Protein AF-A0A4U5NW45-F1 (afdb_monomer_lite)

Foldseek 3Di:
DPPVLVVLLVVLLVLLLVLLVVLLVCLVPQFDDDPLSVVLCLLSVVLNVVSVVVVVCVVCVVPHDDDDDDDDDPPSCVVSVVVVVVVVVLVVLVVVAPPQLVCLLVVPPPRDDDDVSLVVNLCVLQVVLVVLVVVLVVLVVVLVVLVVVDDPDPVSVVVNLVSQLVNQLSPPLSVLSVLVNCSRSVNCVPPNQDPVNSVSSVCCVSQVSSSVSVSSSSNSVSSCVSDPSNVVSVVVVVVVVVVPPPPPPPPPPPPPPPPDPPDDDDDDDDDDDD

Organism: Steinernema carpocapsae (NCBI:txid34508)

Structure (mmCIF, N/CA/C/O backbone):
data_AF-A0A4U5NW45-F1
#
_entry.id   AF-A0A4U5NW45-F1
#
loop_
_atom_site.group_PDB
_atom_site.id
_atom_site.type_symbol
_atom_site.label_atom_id
_atom_site.label_alt_id
_atom_site.label_comp_id
_atom_site.label_asym_id
_atom_site.label_entity_id
_atom_site.label_seq_id
_atom_site.pdbx_PDB_ins_code
_atom_site.Cartn_x
_atom_site.Cartn_y
_atom_site.Cartn_z
_atom_site.occupancy
_atom_site.B_iso_or_equiv
_atom_site.auth_seq_id
_atom_site.auth_comp_id
_atom_site.auth_asym_id
_atom_site.auth_atom_id
_atom_site.pdbx_PDB_model_num
ATOM 1 N N . MET A 1 1 ? -2.497 10.736 -27.711 1.00 41.44 1 MET A N 1
ATOM 2 C CA . MET A 1 1 ? -3.377 9.915 -26.851 1.00 41.44 1 MET A CA 1
ATOM 3 C C . MET A 1 1 ? -3.020 10.195 -25.401 1.00 41.44 1 MET A C 1
ATOM 5 O O . MET A 1 1 ? -1.878 9.965 -25.025 1.00 41.44 1 MET A O 1
ATOM 9 N N . LEU A 1 2 ? -3.944 10.742 -24.604 1.00 49.78 2 LEU A N 1
ATOM 10 C CA . LEU A 1 2 ? -3.803 10.699 -23.146 1.00 49.78 2 LEU A CA 1
ATOM 11 C C . LEU A 1 2 ? -3.805 9.208 -22.772 1.00 49.78 2 LEU A C 1
ATOM 13 O O . LEU A 1 2 ? -4.809 8.543 -23.012 1.00 49.78 2 LEU A O 1
ATOM 17 N N . SER A 1 3 ? -2.674 8.671 -22.305 1.00 72.38 3 SER A N 1
ATOM 18 C CA . SER A 1 3 ? -2.578 7.256 -21.913 1.00 72.38 3 SER A CA 1
ATOM 19 C C . SER A 1 3 ? -3.661 6.956 -20.875 1.00 72.38 3 SER A C 1
ATOM 21 O O . SER A 1 3 ? -3.808 7.725 -19.924 1.00 72.38 3 SER A O 1
ATOM 23 N N . THR A 1 4 ? -4.422 5.876 -21.053 1.00 77.56 4 THR A N 1
ATOM 24 C CA . THR A 1 4 ? -5.466 5.394 -20.129 1.00 77.56 4 THR A CA 1
ATOM 25 C C . THR A 1 4 ? -4.984 5.374 -18.671 1.00 77.56 4 THR A C 1
ATOM 27 O O . THR A 1 4 ? -5.746 5.679 -17.757 1.00 77.56 4 THR A O 1
ATOM 30 N N . GLU A 1 5 ? -3.690 5.134 -18.455 1.00 72.56 5 GLU A N 1
ATOM 31 C CA . GLU A 1 5 ? -3.016 5.224 -17.155 1.00 72.56 5 GLU A CA 1
ATOM 32 C C . GLU A 1 5 ? -3.144 6.592 -16.487 1.00 72.56 5 GLU A C 1
ATOM 34 O O . GLU A 1 5 ? -3.383 6.655 -15.289 1.00 72.56 5 GLU A O 1
ATOM 39 N N . LYS A 1 6 ? -3.048 7.703 -17.230 1.00 72.69 6 LYS A N 1
ATOM 40 C CA . LYS A 1 6 ? -3.198 9.045 -16.645 1.00 72.69 6 LYS A CA 1
ATOM 41 C C . LYS A 1 6 ? -4.599 9.233 -16.070 1.00 72.69 6 LYS A C 1
ATOM 43 O O . LYS A 1 6 ? -4.738 9.789 -14.986 1.00 72.69 6 LYS A O 1
ATOM 48 N N . ILE A 1 7 ? -5.621 8.728 -16.763 1.00 79.38 7 ILE A N 1
ATOM 49 C CA . ILE A 1 7 ? -7.018 8.789 -16.310 1.00 79.38 7 ILE A CA 1
ATOM 50 C C . ILE A 1 7 ? -7.200 7.927 -15.056 1.00 79.38 7 ILE A C 1
ATOM 52 O O . ILE A 1 7 ? -7.777 8.393 -14.074 1.00 79.38 7 ILE A O 1
ATOM 56 N N . ILE A 1 8 ? -6.662 6.703 -15.062 1.00 79.94 8 ILE A N 1
ATOM 57 C CA . ILE A 1 8 ? -6.709 5.787 -13.912 1.00 79.94 8 ILE A CA 1
ATOM 58 C C . ILE A 1 8 ? -5.990 6.405 -12.704 1.00 79.94 8 ILE A C 1
ATOM 60 O O . ILE A 1 8 ? -6.564 6.480 -11.617 1.00 79.94 8 ILE A O 1
ATOM 64 N N . CYS A 1 9 ? -4.776 6.922 -12.896 1.00 73.94 9 CYS A N 1
ATOM 65 C CA . CYS A 1 9 ? -4.002 7.584 -11.852 1.00 73.94 9 CYS A CA 1
ATOM 66 C C . CYS A 1 9 ? -4.745 8.799 -11.289 1.00 73.94 9 CYS A C 1
ATOM 68 O O . CYS A 1 9 ? -4.846 8.918 -10.072 1.00 73.94 9 CYS A O 1
ATOM 70 N N . SER A 1 10 ? -5.334 9.664 -12.124 1.00 74.69 10 SER A N 1
ATOM 71 C CA . SER A 1 10 ? -6.143 10.796 -11.645 1.00 74.69 10 SER A CA 1
ATOM 72 C C . SER A 1 10 ? -7.370 10.347 -10.844 1.00 74.69 10 SER A C 1
ATOM 74 O O . SER A 1 10 ? -7.688 10.961 -9.823 1.00 74.69 10 SER A O 1
ATOM 76 N N . PHE A 1 11 ? -8.031 9.263 -11.262 1.00 84.31 11 PHE A N 1
ATOM 77 C CA . PHE A 1 11 ? -9.204 8.726 -10.572 1.00 84.31 11 PHE A CA 1
ATOM 78 C C . PHE A 1 11 ? -8.864 8.113 -9.207 1.00 84.31 11 PHE A C 1
ATOM 80 O O . PHE A 1 11 ? -9.678 8.191 -8.294 1.00 84.31 11 PHE A O 1
ATOM 87 N N . ILE A 1 12 ? -7.665 7.545 -9.038 1.00 84.06 12 ILE A N 1
ATOM 88 C CA . ILE A 1 12 ? -7.190 6.995 -7.755 1.00 84.06 12 ILE A CA 1
ATOM 89 C C . ILE A 1 12 ? -6.602 8.094 -6.853 1.00 84.06 12 ILE A C 1
ATOM 91 O O . ILE A 1 12 ? -6.801 8.077 -5.635 1.00 84.06 12 ILE A O 1
ATOM 95 N N . LEU A 1 13 ? -5.915 9.076 -7.441 1.00 82.50 13 LEU A N 1
ATOM 96 C CA . LEU A 1 13 ? -5.209 10.145 -6.733 1.00 82.50 13 LEU A CA 1
ATOM 97 C C . LEU A 1 13 ? -6.154 10.999 -5.878 1.00 82.50 13 LEU A C 1
ATOM 99 O O . LEU A 1 13 ? -5.883 11.218 -4.696 1.00 82.50 13 LEU A O 1
ATOM 103 N N . ILE A 1 14 ? -7.279 11.450 -6.446 1.00 86.38 14 ILE A N 1
ATOM 104 C CA . ILE A 1 14 ? -8.218 12.349 -5.754 1.00 86.38 14 ILE A CA 1
ATOM 105 C C . ILE A 1 14 ? -8.832 11.678 -4.506 1.00 86.38 14 ILE A C 1
ATOM 107 O O . ILE A 1 14 ? -8.715 12.249 -3.416 1.00 86.38 14 ILE A O 1
ATOM 111 N N . PRO A 1 15 ? -9.422 10.466 -4.586 1.00 88.94 15 PRO A N 1
ATOM 112 C CA . PRO A 1 15 ? -9.892 9.741 -3.407 1.00 88.94 15 PRO A CA 1
ATOM 113 C C . PRO A 1 15 ? -8.799 9.508 -2.366 1.00 88.94 15 PRO A C 1
ATOM 1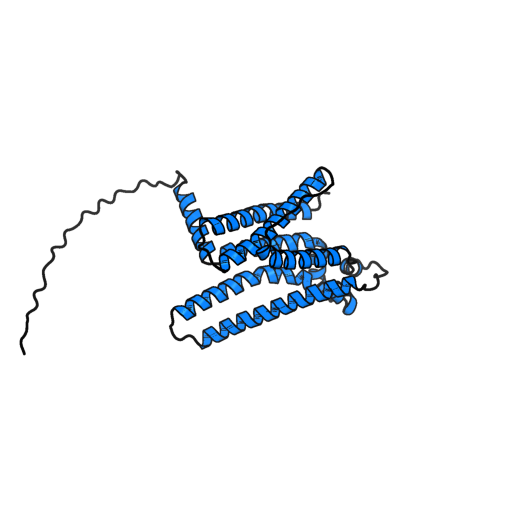15 O O . PRO A 1 15 ? -9.072 9.608 -1.171 1.00 88.94 15 PRO A O 1
ATOM 118 N N . ASN A 1 16 ? -7.564 9.231 -2.792 1.00 88.25 16 ASN A N 1
ATOM 119 C CA . ASN A 1 16 ? -6.458 8.997 -1.870 1.00 88.25 16 ASN A CA 1
ATOM 120 C C . ASN A 1 16 ? -6.106 10.271 -1.082 1.00 88.25 16 ASN A C 1
ATOM 122 O O . ASN A 1 16 ? -5.951 10.212 0.138 1.00 88.25 16 ASN A O 1
ATOM 126 N N . ILE A 1 17 ? -6.072 11.441 -1.731 1.00 89.44 17 ILE A N 1
ATOM 127 C CA . ILE A 1 17 ? -5.888 12.736 -1.049 1.00 89.44 17 ILE A CA 1
ATOM 128 C C . ILE A 1 17 ? -7.012 12.967 -0.032 1.00 89.44 17 ILE A C 1
ATOM 130 O O . ILE A 1 17 ? -6.738 13.273 1.130 1.00 89.44 17 ILE A O 1
ATOM 134 N N . ILE A 1 18 ? -8.271 12.759 -0.435 1.00 92.12 18 ILE A N 1
ATOM 135 C CA . ILE A 1 18 ? -9.438 12.931 0.444 1.00 92.12 18 ILE A CA 1
ATOM 136 C C . ILE A 1 18 ? -9.339 12.012 1.667 1.00 92.12 18 ILE A C 1
ATOM 138 O O . ILE A 1 18 ? -9.536 12.468 2.793 1.00 92.12 18 ILE A O 1
ATOM 142 N N . ILE A 1 19 ? -8.999 10.735 1.470 1.00 92.38 19 ILE A N 1
ATOM 143 C CA . ILE A 1 19 ? -8.859 9.753 2.552 1.00 92.38 19 ILE A CA 1
ATOM 144 C C . ILE A 1 19 ? -7.719 10.131 3.498 1.00 92.38 19 ILE A C 1
ATOM 146 O O . ILE A 1 19 ? -7.922 10.103 4.710 1.00 92.38 19 ILE A O 1
ATOM 150 N N . ASN A 1 20 ? -6.548 10.525 2.988 1.00 90.62 20 ASN A N 1
ATOM 151 C CA . ASN A 1 20 ? -5.433 10.945 3.842 1.00 90.62 20 ASN A CA 1
ATOM 152 C C . ASN A 1 20 ? -5.798 12.182 4.673 1.00 90.62 20 ASN A C 1
ATOM 154 O O . ASN A 1 20 ? -5.603 12.181 5.889 1.00 90.62 20 ASN A O 1
ATOM 158 N N . CYS A 1 21 ? -6.398 13.203 4.052 1.00 94.88 21 CYS A N 1
ATOM 159 C CA . CYS A 1 21 ? -6.894 14.388 4.754 1.00 94.88 21 CYS A CA 1
ATOM 160 C C . CYS A 1 21 ? -7.931 14.022 5.824 1.00 94.88 21 CYS A C 1
ATOM 162 O O . CYS A 1 21 ? -7.861 14.512 6.953 1.00 94.88 21 CYS A O 1
ATOM 164 N N . LEU A 1 22 ? -8.862 13.119 5.502 1.00 94.12 22 LEU A N 1
ATOM 165 C CA . LEU A 1 22 ? -9.873 12.630 6.434 1.00 94.12 22 LEU A CA 1
ATOM 166 C C . LEU A 1 22 ? -9.245 11.880 7.616 1.00 94.12 22 LEU A C 1
ATOM 168 O O . LEU A 1 22 ? 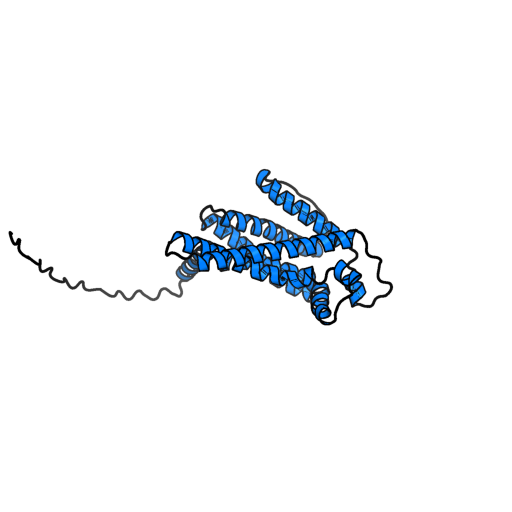-9.625 12.123 8.760 1.00 94.12 22 LEU A O 1
ATOM 172 N N . ILE A 1 23 ? -8.272 10.997 7.374 1.00 92.12 23 ILE A N 1
ATOM 173 C CA . ILE A 1 23 ? -7.575 10.256 8.434 1.00 92.12 23 ILE A CA 1
ATOM 174 C C . ILE A 1 23 ? -6.788 11.213 9.325 1.00 92.12 23 ILE A C 1
ATOM 176 O O . ILE A 1 23 ? -6.846 11.071 10.547 1.00 92.12 23 ILE A O 1
ATOM 180 N N . ILE A 1 24 ? -6.089 12.198 8.757 1.00 93.62 24 ILE A N 1
ATOM 181 C CA . ILE A 1 24 ? -5.364 13.221 9.525 1.00 93.62 24 ILE A CA 1
ATOM 182 C C . ILE A 1 24 ? -6.345 14.023 10.387 1.00 93.62 24 ILE A C 1
ATOM 184 O O . ILE A 1 24 ? -6.131 14.163 11.594 1.00 93.62 24 ILE A O 1
ATOM 188 N N . TYR A 1 25 ? -7.464 14.470 9.811 1.00 95.69 25 TYR A N 1
ATOM 189 C CA . TYR A 1 25 ? -8.517 15.178 10.537 1.00 95.69 25 TYR A CA 1
ATOM 190 C C . TYR A 1 25 ? -9.077 14.342 11.698 1.00 95.69 25 TYR A C 1
ATOM 192 O O . TYR A 1 25 ? -9.100 14.806 12.840 1.00 95.69 25 TYR A O 1
ATOM 200 N N . ILE A 1 26 ? -9.468 13.089 11.432 1.00 93.50 26 ILE A N 1
ATOM 201 C CA . ILE A 1 26 ? -9.982 12.151 12.442 1.00 93.50 26 ILE A CA 1
ATOM 202 C C . ILE A 1 26 ? -8.939 11.909 13.534 1.00 93.50 26 ILE A C 1
ATOM 204 O O . ILE A 1 26 ? -9.276 11.926 14.719 1.00 93.50 26 ILE A O 1
ATOM 208 N N . SER A 1 27 ? -7.678 11.722 13.148 1.00 92.62 27 SER A N 1
ATOM 209 C CA . SER A 1 27 ? -6.573 11.492 14.077 1.00 92.62 27 SER A CA 1
ATOM 210 C C . SER A 1 27 ? -6.428 12.657 15.048 1.00 92.62 27 SER A C 1
ATOM 212 O O . SER A 1 27 ? -6.328 12.431 16.245 1.00 92.62 27 SER A O 1
ATOM 214 N N . ILE A 1 28 ? -6.446 13.897 14.555 1.00 94.69 28 ILE A N 1
ATOM 215 C CA . ILE A 1 28 ? -6.247 15.093 15.385 1.00 94.69 28 ILE A CA 1
ATOM 216 C C . ILE A 1 28 ? -7.483 15.401 16.242 1.00 94.69 28 ILE A C 1
ATOM 218 O O . ILE A 1 28 ? -7.341 15.783 17.402 1.00 94.69 28 ILE A O 1
ATOM 222 N N . ARG A 1 29 ? -8.694 15.268 15.687 1.00 93.94 29 ARG A N 1
ATOM 223 C CA . ARG A 1 29 ? -9.932 15.747 16.330 1.00 93.94 29 ARG A CA 1
ATOM 224 C C . ARG A 1 29 ? -10.677 14.697 17.146 1.00 93.94 29 ARG A C 1
ATOM 226 O O . ARG A 1 29 ? -11.335 15.058 18.118 1.00 93.94 29 ARG A O 1
ATOM 233 N N . HIS A 1 30 ? -10.630 13.429 16.747 1.00 91.25 30 HIS A N 1
ATOM 234 C CA . HIS A 1 30 ? -11.540 12.402 17.267 1.00 91.25 30 HIS A CA 1
ATOM 235 C C . HIS A 1 30 ? -10.844 11.210 17.927 1.00 91.25 30 HIS A C 1
ATOM 237 O O . HIS A 1 30 ? -11.474 10.512 18.724 1.00 91.25 30 HIS A O 1
ATOM 243 N N . VAL A 1 31 ? -9.565 10.967 17.637 1.00 90.19 31 VAL A N 1
ATOM 244 C CA . VAL A 1 31 ? -8.807 9.844 18.206 1.00 90.19 31 VAL A CA 1
ATOM 245 C C . VAL A 1 31 ? -7.944 10.332 19.372 1.00 90.19 31 VAL A C 1
ATOM 247 O O . VAL A 1 31 ? -7.263 11.350 19.282 1.00 90.19 31 VAL A O 1
ATOM 250 N N . LYS A 1 32 ? -7.972 9.608 20.499 1.00 90.00 32 LYS A N 1
ATOM 251 C CA . LYS A 1 32 ? -7.108 9.904 21.654 1.00 90.00 32 LYS A CA 1
ATOM 252 C C . LYS A 1 32 ? -5.646 9.581 21.327 1.00 90.00 32 LYS A C 1
ATOM 254 O O . LYS A 1 32 ? -5.375 8.560 20.689 1.00 90.00 32 LYS A O 1
ATOM 259 N N . ARG A 1 33 ? -4.722 10.388 21.872 1.00 86.19 33 ARG A N 1
ATOM 260 C CA . ARG A 1 33 ? -3.265 10.220 21.729 1.00 86.19 33 ARG A CA 1
ATOM 261 C C . ARG A 1 33 ? -2.837 8.795 22.072 1.00 86.19 33 ARG A C 1
ATOM 263 O O . ARG A 1 33 ? -2.871 8.391 23.229 1.00 86.19 33 ARG A O 1
ATOM 270 N N . SER A 1 34 ? -2.475 8.031 21.046 1.00 83.75 34 SER A N 1
ATOM 271 C CA . SER A 1 34 ? -2.091 6.620 21.138 1.00 83.75 34 SER A CA 1
ATOM 272 C C . SER A 1 34 ? -0.985 6.294 20.134 1.00 83.75 34 SER A C 1
ATOM 274 O O . SER A 1 34 ? -0.804 7.008 19.148 1.00 83.75 34 SER A O 1
ATOM 276 N N . ILE A 1 35 ? -0.259 5.192 20.358 1.00 74.38 35 ILE A N 1
ATOM 277 C CA . ILE A 1 35 ? 0.774 4.696 19.426 1.00 74.38 35 ILE A CA 1
ATOM 278 C C . ILE A 1 35 ? 0.178 4.483 18.030 1.00 74.38 35 ILE A C 1
ATOM 280 O O . ILE A 1 35 ? 0.799 4.812 17.026 1.00 74.38 35 ILE A O 1
ATOM 284 N N . LEU A 1 36 ? -1.063 3.996 17.975 1.00 76.06 36 LEU A N 1
ATOM 285 C CA . LEU A 1 36 ? -1.772 3.747 16.731 1.00 76.06 36 LEU A CA 1
ATOM 286 C C . LEU A 1 36 ? -2.071 5.033 15.953 1.00 76.06 36 LEU A C 1
ATOM 288 O O . LEU A 1 36 ? -1.911 5.063 14.738 1.00 76.06 36 LEU A O 1
ATOM 292 N N . GLN A 1 37 ? -2.463 6.100 16.651 1.00 87.19 37 GLN A N 1
ATOM 293 C CA . GLN A 1 37 ? -2.657 7.405 16.025 1.00 87.19 37 GLN A CA 1
ATOM 294 C C . GLN A 1 37 ? -1.343 7.946 15.453 1.00 87.19 37 GLN A C 1
ATOM 296 O O . GLN A 1 37 ? -1.328 8.467 14.343 1.00 87.19 37 GLN A O 1
ATOM 301 N N . ILE A 1 38 ? -0.240 7.818 16.198 1.00 77.94 38 ILE A N 1
ATOM 302 C CA . ILE A 1 38 ? 1.083 8.261 15.736 1.00 77.94 38 ILE A CA 1
ATOM 303 C C . ILE A 1 38 ? 1.497 7.463 14.498 1.00 77.94 38 ILE A C 1
ATOM 305 O O . ILE A 1 38 ? 1.952 8.048 13.524 1.00 77.94 38 ILE A O 1
ATOM 309 N N . PHE A 1 39 ? 1.279 6.147 14.505 1.00 79.12 39 PHE A N 1
ATOM 310 C CA . PHE A 1 39 ? 1.526 5.290 13.350 1.00 79.12 39 PHE A CA 1
ATOM 311 C C . PHE A 1 39 ? 0.701 5.716 12.126 1.00 79.12 39 PHE A C 1
ATOM 313 O O . PHE A 1 39 ? 1.259 5.910 11.051 1.00 79.12 39 PHE A O 1
ATOM 320 N N . ALA A 1 40 ? -0.606 5.931 12.292 1.00 82.38 40 ALA A N 1
ATOM 321 C CA . ALA A 1 40 ? -1.478 6.377 11.209 1.00 82.38 40 ALA A CA 1
ATOM 322 C C . ALA A 1 40 ? -1.085 7.763 10.668 1.00 82.38 40 ALA A C 1
ATOM 324 O O . ALA A 1 40 ? -1.130 7.974 9.460 1.00 82.38 40 ALA A O 1
ATOM 325 N N . LEU A 1 41 ? -0.653 8.694 11.527 1.00 81.44 41 LEU A N 1
ATOM 326 C CA . LEU A 1 41 ? -0.138 10.000 11.102 1.00 81.44 41 LEU A CA 1
ATOM 327 C C . LEU A 1 41 ? 1.205 9.880 10.371 1.00 81.44 41 LEU A C 1
ATOM 329 O O . LEU A 1 41 ? 1.374 10.498 9.325 1.00 81.44 41 LEU A O 1
ATOM 333 N N . ASN A 1 42 ? 2.126 9.053 10.870 1.00 78.12 42 ASN A N 1
ATOM 334 C CA . ASN A 1 42 ? 3.417 8.787 10.225 1.00 78.12 42 ASN A CA 1
ATOM 335 C C . ASN A 1 42 ? 3.271 8.090 8.871 1.00 78.12 42 ASN A C 1
ATOM 337 O O . ASN A 1 42 ? 4.183 8.152 8.058 1.00 78.12 42 ASN A O 1
ATOM 341 N N . LEU A 1 43 ? 2.143 7.429 8.632 1.00 80.88 43 LEU A N 1
ATOM 342 C CA . LEU A 1 43 ? 1.787 6.874 7.337 1.00 80.88 43 LEU A CA 1
ATOM 343 C C . LEU A 1 43 ? 1.144 7.945 6.442 1.00 80.88 43 LEU A C 1
ATOM 345 O O . LEU A 1 43 ? 1.637 8.227 5.356 1.00 80.88 43 LEU A O 1
ATOM 349 N N . CYS A 1 44 ? 0.070 8.581 6.918 1.00 84.88 44 CYS A N 1
ATOM 350 C CA . CYS A 1 44 ? -0.759 9.457 6.090 1.00 84.88 44 CYS A CA 1
ATOM 351 C C . CYS A 1 44 ? -0.089 10.791 5.750 1.00 84.88 44 CYS A C 1
ATOM 353 O O . CYS A 1 44 ? -0.375 11.345 4.697 1.00 84.88 44 CYS A O 1
ATOM 355 N N . VAL A 1 45 ? 0.787 11.331 6.608 1.00 80.94 45 VAL A N 1
ATOM 356 C CA . VAL A 1 45 ? 1.468 12.609 6.330 1.00 80.94 45 VAL A CA 1
ATOM 357 C C . VAL A 1 45 ? 2.470 12.457 5.178 1.00 80.94 45 VAL A C 1
ATOM 359 O O . VAL A 1 45 ? 2.311 13.173 4.191 1.00 80.94 45 VAL A O 1
ATOM 362 N N . PRO A 1 46 ? 3.425 11.506 5.205 1.00 78.50 46 PRO A N 1
ATOM 363 C CA . PRO A 1 46 ? 4.272 11.215 4.049 1.00 78.50 46 PRO A CA 1
ATOM 364 C C . PRO A 1 46 ? 3.489 10.867 2.788 1.00 78.50 46 PRO A C 1
ATOM 366 O O . PRO A 1 46 ? 3.813 11.379 1.718 1.00 78.50 46 PRO A O 1
ATOM 369 N N . THR A 1 47 ? 2.445 10.034 2.899 1.00 78.12 47 THR A N 1
ATOM 370 C CA . THR A 1 47 ? 1.611 9.683 1.744 1.00 78.12 47 THR A CA 1
ATOM 371 C C . THR A 1 47 ? 0.914 10.915 1.180 1.00 78.12 47 THR A C 1
ATOM 373 O O . THR A 1 47 ? 0.965 11.123 -0.025 1.00 78.12 47 THR A O 1
ATOM 376 N N . LEU A 1 48 ? 0.338 11.784 2.014 1.00 84.44 48 LEU A N 1
ATOM 377 C CA . LEU A 1 48 ? -0.265 13.034 1.555 1.00 84.44 48 LEU A CA 1
ATOM 378 C C . LEU A 1 48 ? 0.769 13.953 0.899 1.00 84.44 48 LEU A C 1
ATOM 380 O O . LEU A 1 48 ? 0.491 14.481 -0.169 1.00 84.44 48 LEU A O 1
ATOM 384 N N . CYS A 1 49 ? 1.959 14.113 1.482 1.00 77.81 49 CYS A N 1
ATOM 385 C CA . CYS A 1 49 ? 3.038 14.896 0.876 1.00 77.81 49 CYS A CA 1
ATOM 386 C C . CYS A 1 49 ? 3.435 14.344 -0.499 1.00 77.81 49 CYS A C 1
ATOM 388 O O . CYS A 1 49 ? 3.560 15.120 -1.440 1.00 77.81 49 CYS A O 1
ATOM 390 N N . TYR A 1 50 ? 3.568 13.022 -0.640 1.00 77.75 50 TYR A N 1
ATOM 391 C CA . TYR A 1 50 ? 3.833 12.381 -1.929 1.00 77.75 50 TYR A CA 1
ATOM 392 C C . TYR A 1 50 ? 2.689 12.595 -2.927 1.00 77.75 50 TYR A C 1
ATOM 394 O O . TYR A 1 50 ? 2.951 12.925 -4.076 1.00 77.75 50 TYR A O 1
ATOM 402 N N . LEU A 1 51 ? 1.425 12.456 -2.512 1.00 77.81 51 LEU A N 1
ATOM 403 C CA . LEU A 1 51 ? 0.273 12.667 -3.397 1.00 77.81 51 LEU A CA 1
ATOM 404 C C . LEU A 1 51 ? 0.154 14.131 -3.826 1.00 77.81 51 LEU A C 1
ATOM 406 O O . LEU A 1 51 ? -0.159 14.401 -4.981 1.00 77.81 51 LEU A O 1
ATOM 410 N N . LEU A 1 52 ? 0.436 15.070 -2.921 1.00 80.75 52 LEU A N 1
ATOM 411 C CA . LEU A 1 52 ? 0.488 16.495 -3.230 1.00 80.75 52 LEU A CA 1
ATOM 412 C C . LEU A 1 52 ? 1.647 16.801 -4.176 1.00 80.75 52 LEU A C 1
ATOM 414 O O . LEU A 1 52 ? 1.421 17.484 -5.167 1.00 80.75 52 LEU A O 1
ATOM 418 N N . TYR A 1 53 ? 2.834 16.235 -3.943 1.00 76.00 53 TYR A N 1
ATOM 419 C CA . TYR A 1 53 ? 3.965 16.328 -4.865 1.00 76.00 53 TYR A CA 1
ATOM 420 C C . TYR A 1 53 ? 3.623 15.744 -6.238 1.00 76.00 53 TYR A C 1
ATOM 422 O O . TYR A 1 53 ? 3.819 16.420 -7.234 1.00 76.00 53 TYR A O 1
ATOM 430 N N . ALA A 1 54 ? 3.039 14.547 -6.313 1.00 71.44 54 ALA A N 1
ATOM 431 C CA . ALA A 1 54 ? 2.639 13.917 -7.568 1.00 71.44 54 ALA A CA 1
ATOM 432 C C . ALA A 1 54 ? 1.549 14.724 -8.291 1.00 71.44 54 ALA A C 1
ATOM 434 O O . ALA A 1 54 ? 1.609 14.885 -9.505 1.00 71.44 54 ALA A O 1
ATOM 435 N N . SER A 1 55 ? 0.581 15.281 -7.554 1.00 76.00 55 SER A N 1
ATOM 436 C CA . SER A 1 55 ? -0.435 16.179 -8.114 1.00 76.00 55 SER A CA 1
ATOM 437 C C . SER A 1 55 ? 0.176 17.493 -8.599 1.00 76.00 55 SER A C 1
ATOM 439 O O . SER A 1 55 ? -0.166 17.966 -9.677 1.00 76.00 55 SER A O 1
ATOM 441 N N . GLY A 1 56 ? 1.131 18.038 -7.846 1.00 72.88 56 GLY A N 1
ATOM 442 C CA . GLY A 1 56 ? 1.880 19.238 -8.179 1.00 72.88 56 GLY A CA 1
ATOM 443 C C . GLY A 1 56 ? 2.761 19.014 -9.396 1.00 72.88 56 GLY A C 1
ATOM 444 O O . GLY A 1 56 ? 2.742 19.840 -10.287 1.00 72.88 56 GLY A O 1
ATOM 445 N N . ALA A 1 57 ? 3.437 17.871 -9.501 1.00 66.06 57 ALA A N 1
ATOM 446 C CA . ALA A 1 57 ? 4.217 17.454 -10.659 1.00 66.06 57 ALA A CA 1
ATOM 447 C C . ALA A 1 57 ? 3.323 17.199 -11.879 1.00 66.06 57 ALA A C 1
ATOM 449 O O . ALA A 1 57 ? 3.686 17.587 -12.981 1.00 66.06 57 ALA A O 1
ATOM 450 N N . LEU A 1 58 ? 2.130 16.618 -11.703 1.00 66.56 58 LEU A N 1
ATOM 451 C CA . LEU A 1 58 ? 1.147 16.459 -12.778 1.00 66.56 58 LEU A CA 1
ATOM 452 C C . LEU A 1 58 ? 0.687 17.831 -13.301 1.00 66.56 58 LEU A C 1
ATOM 454 O O . LEU A 1 58 ? 0.682 18.057 -14.509 1.00 66.56 58 LEU A O 1
ATOM 458 N N . ILE A 1 59 ? 0.354 18.760 -12.401 1.00 70.06 59 ILE A N 1
ATOM 459 C CA . ILE A 1 59 ? -0.076 20.127 -12.733 1.00 70.06 59 ILE A CA 1
ATOM 460 C C . ILE A 1 59 ? 1.092 20.954 -13.300 1.00 70.06 59 ILE A C 1
ATOM 462 O O . ILE A 1 59 ? 0.915 21.678 -14.271 1.00 70.06 59 ILE A O 1
ATOM 466 N N . ALA A 1 60 ? 2.299 20.810 -12.760 1.00 57.97 60 ALA A N 1
ATOM 467 C CA . ALA A 1 60 ? 3.508 21.484 -13.224 1.00 57.97 60 ALA A CA 1
ATOM 468 C C . ALA A 1 60 ? 3.971 20.940 -14.583 1.00 57.97 60 ALA A C 1
ATOM 470 O O . ALA A 1 60 ? 4.355 21.722 -15.444 1.00 57.97 60 ALA A O 1
ATOM 471 N N . SER A 1 61 ? 3.825 19.632 -14.839 1.00 56.12 61 SER A N 1
ATOM 472 C CA . SER A 1 61 ? 4.056 19.023 -16.162 1.00 56.12 61 SER A CA 1
ATOM 473 C C . SER A 1 61 ? 3.095 19.541 -17.236 1.00 56.12 61 SER A C 1
ATOM 475 O O . SER A 1 61 ? 3.382 19.444 -18.426 1.00 56.12 61 SER A O 1
ATOM 477 N N . LEU A 1 62 ? 1.961 20.105 -16.813 1.00 59.16 62 LEU A N 1
ATOM 478 C CA . LEU A 1 62 ? 1.001 20.793 -17.668 1.00 59.16 62 LEU A CA 1
ATOM 479 C C . LEU A 1 62 ? 1.323 22.283 -17.855 1.00 59.16 62 LEU A C 1
ATOM 481 O O . LEU A 1 62 ? 0.757 22.885 -18.762 1.00 59.16 62 LEU A O 1
ATOM 485 N N . ILE A 1 63 ? 2.170 22.889 -17.014 1.00 62.69 63 ILE A N 1
ATOM 486 C CA . ILE A 1 63 ? 2.252 24.352 -16.902 1.00 62.69 63 ILE A CA 1
ATOM 487 C C . ILE A 1 63 ? 3.680 24.909 -17.088 1.00 62.69 63 ILE A C 1
ATOM 489 O O . ILE A 1 63 ? 3.807 25.804 -17.914 1.00 62.69 63 ILE A O 1
ATOM 493 N N . TRP A 1 64 ? 4.742 24.429 -16.416 1.00 47.03 64 TRP A N 1
ATOM 494 C CA . TRP A 1 64 ? 6.153 24.867 -16.603 1.00 47.03 64 TRP A CA 1
ATOM 495 C C . TRP A 1 64 ? 7.106 24.168 -15.590 1.00 47.03 64 TRP A C 1
ATOM 497 O O . TRP A 1 64 ? 6.643 23.846 -14.493 1.00 47.03 64 TRP A O 1
ATOM 507 N N . PRO A 1 65 ? 8.416 23.960 -15.880 1.00 42.59 65 PRO A N 1
ATOM 508 C CA . PRO A 1 65 ? 9.380 23.354 -14.945 1.00 42.59 65 PRO A CA 1
ATOM 509 C C . PRO A 1 65 ? 10.088 24.370 -14.018 1.00 42.59 65 PRO A C 1
ATOM 511 O O . PRO A 1 65 ? 10.424 25.466 -14.466 1.00 42.59 65 PRO A O 1
ATOM 514 N N . SER A 1 66 ? 10.370 23.956 -12.769 1.00 42.72 66 SER A N 1
ATOM 515 C CA . SER A 1 66 ? 11.544 24.279 -11.907 1.00 42.72 66 SER A CA 1
ATOM 516 C C . SER A 1 66 ? 11.221 24.566 -10.421 1.00 42.72 66 SER A C 1
ATOM 518 O O . SER A 1 66 ? 10.160 25.091 -10.088 1.00 42.72 66 SER A O 1
ATOM 520 N N . ASP A 1 67 ? 12.198 24.192 -9.579 1.00 39.72 67 ASP A N 1
ATOM 521 C CA . ASP A 1 67 ? 12.241 23.937 -8.117 1.00 39.72 67 ASP A CA 1
ATOM 522 C C . ASP A 1 67 ? 12.311 25.215 -7.228 1.00 39.72 67 ASP A C 1
ATOM 524 O O . ASP A 1 67 ? 12.406 26.313 -7.771 1.00 39.72 67 ASP A O 1
ATOM 528 N N . ASP A 1 68 ? 12.253 25.275 -5.882 1.00 41.19 68 ASP A N 1
ATOM 529 C CA . ASP A 1 68 ? 12.620 24.417 -4.727 1.00 41.19 68 ASP A CA 1
ATOM 530 C C . ASP A 1 68 ? 12.086 25.104 -3.432 1.00 41.19 68 ASP A C 1
ATOM 532 O O . ASP A 1 68 ? 12.226 26.322 -3.363 1.00 41.19 68 ASP A O 1
ATOM 536 N N . VAL A 1 69 ? 11.608 24.411 -2.368 1.00 32.16 69 VAL A N 1
ATOM 537 C CA . VAL A 1 69 ? 11.598 24.944 -0.960 1.00 32.16 69 VAL A CA 1
ATOM 538 C C . VAL A 1 69 ? 11.580 23.830 0.121 1.00 32.16 69 VAL A C 1
ATOM 540 O O . VAL A 1 69 ? 10.928 22.799 -0.028 1.00 32.16 69 VAL A O 1
ATOM 543 N N . ALA A 1 70 ? 12.269 24.090 1.248 1.00 37.03 70 ALA A N 1
ATOM 544 C CA . ALA A 1 70 ? 12.686 23.184 2.331 1.00 37.03 70 ALA A CA 1
ATOM 545 C C . ALA A 1 70 ? 12.051 23.396 3.750 1.00 37.03 70 ALA A C 1
ATOM 547 O O . ALA A 1 70 ? 11.417 24.416 4.006 1.00 37.03 70 ALA A O 1
ATOM 548 N N . LEU A 1 71 ? 12.394 22.465 4.682 1.00 37.12 71 LEU A N 1
ATOM 549 C CA . LEU A 1 71 ? 12.388 22.456 6.190 1.00 37.12 71 LEU A CA 1
ATOM 550 C C . LEU A 1 71 ? 11.053 22.282 6.983 1.00 37.12 71 LEU A C 1
ATOM 552 O O . LEU A 1 71 ? 10.052 22.870 6.615 1.00 37.12 71 LEU A O 1
ATOM 556 N N . GLY A 1 72 ? 10.918 21.600 8.153 1.00 36.25 72 GLY A N 1
ATOM 557 C CA . GLY A 1 72 ? 11.748 20.719 9.027 1.00 36.25 72 GLY A CA 1
ATOM 558 C C . GLY A 1 72 ? 11.128 20.495 10.458 1.00 36.25 72 GLY A C 1
ATOM 559 O O . GLY A 1 72 ? 10.588 21.447 11.007 1.00 36.25 72 GLY A O 1
ATOM 560 N N . ILE A 1 73 ? 11.219 19.291 11.100 1.00 36.91 73 ILE A N 1
ATOM 561 C CA . ILE A 1 73 ? 10.900 18.976 12.549 1.00 36.91 73 ILE A CA 1
ATOM 562 C C . ILE A 1 73 ? 11.726 17.775 13.105 1.00 36.91 73 ILE A C 1
ATOM 564 O O . ILE A 1 73 ? 11.319 16.624 12.966 1.00 36.91 73 ILE A O 1
ATOM 568 N N . LYS A 1 74 ? 12.838 18.035 13.819 1.00 42.62 74 LYS A N 1
ATOM 569 C CA . LYS A 1 74 ? 14.064 17.197 13.987 1.00 42.62 74 LYS A CA 1
ATOM 570 C C . LYS A 1 74 ? 14.018 15.748 14.540 1.00 42.62 74 LYS A C 1
ATOM 572 O O . LYS A 1 74 ? 14.831 14.955 14.078 1.00 42.62 74 LYS A O 1
ATOM 577 N N . ASN A 1 75 ? 13.130 15.336 15.450 1.00 41.47 75 ASN A N 1
ATOM 578 C CA . ASN A 1 75 ? 13.268 13.993 16.079 1.00 41.47 75 ASN A CA 1
ATOM 579 C C . ASN A 1 75 ? 12.332 12.928 15.499 1.00 41.47 75 ASN A C 1
ATOM 581 O O . ASN A 1 75 ? 12.727 11.778 15.335 1.00 41.47 75 ASN A O 1
ATOM 585 N N . VAL A 1 76 ? 11.122 13.332 15.104 1.00 45.56 76 VAL A N 1
ATOM 586 C CA . VAL A 1 76 ? 10.319 12.541 14.165 1.00 45.56 76 VAL A CA 1
ATOM 587 C C . VAL A 1 76 ? 10.955 12.630 12.777 1.00 45.56 76 VAL A C 1
ATOM 589 O O . VAL A 1 76 ? 10.969 11.614 12.094 1.00 45.56 76 VAL A O 1
ATOM 592 N N . LEU A 1 77 ? 11.609 13.759 12.423 1.00 50.88 77 LEU A N 1
ATOM 593 C CA . LEU A 1 77 ? 12.474 13.833 11.239 1.00 50.88 77 LEU A CA 1
ATOM 594 C C . LEU A 1 77 ? 13.458 12.688 11.245 1.00 50.88 77 LEU A C 1
ATOM 596 O O . LEU A 1 77 ? 13.528 12.037 10.247 1.00 50.88 77 LEU A O 1
ATOM 600 N N . PHE A 1 78 ? 14.211 12.387 12.296 1.00 49.47 78 PHE A N 1
ATOM 601 C CA . PHE A 1 78 ? 15.316 11.439 12.112 1.00 49.47 78 PHE A CA 1
ATOM 602 C C . PHE A 1 78 ? 14.876 10.044 11.628 1.00 49.47 78 PHE A C 1
ATOM 604 O O . PHE A 1 78 ? 15.519 9.466 10.757 1.00 49.47 78 PHE A O 1
ATOM 611 N N . VAL A 1 79 ? 13.735 9.541 12.113 1.00 50.03 79 VAL A N 1
ATOM 612 C CA . VAL A 1 79 ? 13.149 8.279 11.626 1.00 50.03 79 VAL A CA 1
ATOM 613 C C . VAL A 1 79 ? 12.425 8.479 10.293 1.00 50.03 79 VAL A C 1
ATOM 615 O O . VAL A 1 79 ? 12.552 7.642 9.402 1.00 50.03 79 VAL A O 1
ATOM 618 N N . LEU A 1 80 ? 11.700 9.590 10.130 1.00 54.41 80 LEU A N 1
ATOM 619 C CA . LEU A 1 80 ? 10.963 9.914 8.908 1.00 54.41 80 LEU A CA 1
ATOM 620 C C . LEU A 1 80 ? 11.927 10.214 7.749 1.00 54.41 80 LEU A C 1
ATOM 622 O O . LEU A 1 80 ? 11.824 9.587 6.717 1.00 54.41 80 LEU A O 1
ATOM 626 N N . LEU A 1 81 ? 12.901 11.098 7.941 1.00 64.56 81 LEU A N 1
ATOM 627 C CA . LEU A 1 81 ? 14.110 11.379 7.156 1.00 64.56 81 LEU A CA 1
ATOM 628 C C . LEU A 1 81 ? 14.960 10.140 6.949 1.00 64.56 81 LEU A C 1
ATOM 630 O O . LEU A 1 81 ? 15.440 9.967 5.852 1.00 64.56 81 LEU A O 1
ATOM 634 N N . GLY A 1 82 ? 15.138 9.264 7.938 1.00 70.12 82 GLY A N 1
ATOM 635 C CA . GLY A 1 82 ? 15.817 7.987 7.719 1.00 70.12 82 GLY A CA 1
ATOM 636 C C . GLY A 1 82 ? 15.065 7.141 6.691 1.00 70.12 82 GLY A C 1
ATOM 637 O O . GLY A 1 82 ? 15.637 6.722 5.689 1.00 70.12 82 GLY A O 1
ATOM 638 N N . CYS A 1 83 ? 13.751 6.980 6.881 1.00 64.56 83 CYS A N 1
ATOM 639 C CA . CYS A 1 83 ? 12.876 6.328 5.908 1.00 64.56 83 CYS A CA 1
ATOM 640 C C . CYS A 1 83 ? 12.834 7.072 4.570 1.00 64.56 83 CYS A C 1
ATOM 642 O O . CYS A 1 83 ? 12.829 6.421 3.536 1.00 64.56 83 CYS A O 1
ATOM 644 N N . HIS A 1 84 ? 12.823 8.403 4.553 1.00 64.25 84 HIS A N 1
ATOM 645 C CA . HIS A 1 84 ? 12.735 9.216 3.346 1.00 64.25 84 HIS A CA 1
ATOM 646 C C . HIS A 1 84 ? 14.051 9.235 2.593 1.00 64.25 84 HIS A C 1
ATOM 648 O O . HIS A 1 84 ? 14.014 9.080 1.391 1.00 64.25 84 HIS A O 1
ATOM 654 N N . ILE A 1 85 ? 15.200 9.349 3.256 1.00 72.56 85 ILE A N 1
ATOM 655 C CA . ILE A 1 85 ? 16.523 9.188 2.650 1.00 72.56 85 ILE A CA 1
ATOM 656 C C . ILE A 1 85 ? 16.619 7.782 2.078 1.00 72.56 85 ILE A C 1
ATOM 658 O O . ILE A 1 85 ? 16.991 7.646 0.922 1.00 72.56 85 ILE A O 1
ATOM 662 N N . LEU A 1 86 ? 16.227 6.747 2.827 1.00 72.12 86 LEU A N 1
ATOM 663 C CA . LEU A 1 86 ? 16.222 5.376 2.315 1.00 72.12 86 LEU A CA 1
ATOM 664 C C . LEU A 1 86 ? 15.283 5.230 1.109 1.00 72.12 86 LEU A C 1
ATOM 666 O O . LEU A 1 86 ? 15.669 4.643 0.105 1.00 72.12 86 LEU A O 1
ATOM 670 N N . THR A 1 87 ? 14.083 5.809 1.166 1.00 69.06 87 THR A N 1
ATOM 671 C CA . THR A 1 87 ? 13.092 5.777 0.078 1.00 69.06 87 THR A CA 1
ATOM 672 C C . THR A 1 87 ? 13.574 6.561 -1.137 1.00 69.06 87 THR A C 1
ATOM 674 O O . THR A 1 87 ? 13.470 6.078 -2.251 1.00 69.06 87 THR A O 1
ATOM 677 N N . ILE A 1 88 ? 14.138 7.750 -0.945 1.00 68.06 88 ILE A N 1
ATOM 678 C CA . ILE A 1 88 ? 14.698 8.601 -1.998 1.00 68.06 88 ILE A CA 1
ATOM 679 C C . ILE A 1 88 ? 15.898 7.903 -2.626 1.00 68.06 88 ILE A C 1
ATOM 681 O O . ILE A 1 88 ? 15.971 7.825 -3.841 1.00 68.06 88 ILE A O 1
ATOM 685 N N . THR A 1 89 ? 16.797 7.337 -1.820 1.00 71.62 89 THR A N 1
ATOM 686 C CA . THR A 1 89 ? 17.978 6.605 -2.298 1.00 71.62 89 THR A CA 1
ATOM 687 C C . THR A 1 89 ? 17.556 5.387 -3.112 1.00 71.62 89 THR A C 1
ATOM 689 O O . THR A 1 89 ? 18.037 5.202 -4.223 1.00 71.62 89 THR A O 1
ATOM 692 N N . THR A 1 90 ? 16.611 4.589 -2.610 1.00 69.88 90 THR A N 1
ATOM 693 C CA . THR A 1 90 ? 16.082 3.424 -3.341 1.00 69.88 90 THR A CA 1
ATOM 694 C C . THR A 1 90 ? 15.301 3.833 -4.587 1.00 69.88 90 THR A C 1
ATOM 696 O O . THR A 1 90 ? 15.472 3.208 -5.625 1.00 69.88 90 THR A O 1
ATOM 699 N N . SER A 1 91 ? 14.544 4.934 -4.542 1.00 67.75 91 SER A N 1
ATOM 700 C CA . SER A 1 91 ? 13.847 5.492 -5.710 1.00 67.75 91 SER A CA 1
ATOM 701 C C . SER A 1 91 ? 14.824 6.022 -6.760 1.00 67.75 91 SER A C 1
ATOM 703 O O . SER A 1 91 ? 14.612 5.805 -7.946 1.00 67.75 91 SER A O 1
ATOM 705 N N . LEU A 1 92 ? 15.915 6.682 -6.356 1.00 70.12 92 LEU A N 1
ATOM 706 C CA . LEU A 1 92 ? 16.992 7.124 -7.250 1.00 70.12 92 LEU A CA 1
ATOM 707 C C . LEU A 1 92 ? 17.689 5.928 -7.893 1.00 70.12 92 LEU A C 1
ATOM 709 O O . LEU A 1 92 ? 17.913 5.941 -9.099 1.00 70.12 92 LEU A O 1
ATOM 713 N N . ILE A 1 93 ? 17.989 4.884 -7.116 1.00 72.44 93 ILE A N 1
ATOM 714 C CA . ILE A 1 93 ? 18.575 3.643 -7.636 1.00 72.44 93 ILE A CA 1
ATOM 715 C C . ILE A 1 93 ? 17.630 2.999 -8.659 1.00 72.44 93 ILE A C 1
ATOM 717 O O . ILE A 1 93 ? 18.077 2.720 -9.766 1.00 72.44 93 ILE A O 1
ATOM 721 N N . ALA A 1 94 ? 16.339 2.867 -8.341 1.00 67.75 94 ALA A N 1
ATOM 722 C CA . ALA A 1 94 ? 15.325 2.320 -9.246 1.00 67.75 94 ALA A CA 1
ATOM 723 C C . ALA A 1 94 ? 15.099 3.197 -10.495 1.00 67.75 94 ALA A C 1
ATOM 725 O O . ALA A 1 94 ? 14.904 2.696 -11.597 1.00 67.75 94 ALA A O 1
ATOM 726 N N . THR A 1 95 ? 15.177 4.526 -10.372 1.00 68.50 95 THR A N 1
ATOM 727 C CA . THR A 1 95 ? 15.050 5.443 -11.524 1.00 68.50 95 THR A CA 1
ATOM 728 C C . THR A 1 95 ? 16.259 5.347 -12.455 1.00 68.50 95 THR A C 1
ATOM 730 O O . THR A 1 95 ? 16.130 5.507 -13.665 1.00 68.50 95 THR A O 1
ATOM 733 N N . LEU A 1 96 ? 17.442 5.089 -11.893 1.00 74.88 96 LEU A N 1
ATOM 734 C CA . LEU A 1 96 ? 18.700 4.933 -12.625 1.00 74.88 96 LEU A CA 1
ATOM 735 C C . LEU A 1 96 ? 18.973 3.487 -13.076 1.00 74.88 96 LEU A C 1
ATOM 737 O O . LEU A 1 96 ? 20.030 3.241 -13.675 1.00 74.88 96 LEU A O 1
ATOM 741 N N . SER A 1 97 ? 18.075 2.561 -12.739 1.00 75.69 97 SER A N 1
ATOM 742 C CA . SER A 1 97 ? 18.076 1.154 -13.135 1.00 75.69 97 SER A CA 1
ATOM 743 C C . SER A 1 97 ? 17.639 1.013 -14.591 1.00 75.69 97 SER A C 1
ATOM 745 O O . SER A 1 97 ? 16.835 1.800 -15.097 1.00 75.69 97 SER A O 1
ATOM 747 N N . ASN A 1 98 ? 18.186 0.024 -15.299 1.00 71.75 98 ASN A N 1
ATOM 748 C CA . ASN A 1 98 ? 18.012 -0.087 -16.752 1.00 71.75 98 ASN A CA 1
ATOM 749 C C . ASN A 1 98 ? 16.657 -0.690 -17.177 1.00 71.75 98 ASN A C 1
ATOM 751 O O . ASN A 1 98 ? 16.449 -0.908 -18.373 1.00 71.75 98 ASN A O 1
ATOM 755 N N . ARG A 1 99 ? 15.724 -0.921 -16.236 1.00 71.62 99 ARG A N 1
ATOM 756 C CA . ARG A 1 99 ? 14.379 -1.490 -16.470 1.00 71.62 99 ARG A CA 1
ATOM 757 C C . ARG A 1 99 ? 14.431 -2.702 -17.410 1.00 71.62 99 ARG A C 1
ATOM 759 O O . ARG A 1 99 ? 13.715 -2.768 -18.417 1.00 71.62 99 ARG A O 1
ATOM 766 N N . GLN A 1 100 ? 15.321 -3.644 -17.108 1.00 71.88 100 GLN A N 1
ATOM 767 C CA . GLN A 1 100 ? 15.657 -4.775 -17.978 1.00 71.88 100 GLN A CA 1
ATOM 768 C C . GLN A 1 100 ? 14.463 -5.703 -18.220 1.00 71.88 100 GLN A C 1
ATOM 770 O O . GLN A 1 100 ? 14.330 -6.259 -19.310 1.00 71.88 100 GLN A O 1
ATOM 775 N N . SER A 1 101 ? 13.537 -5.802 -17.263 1.00 69.31 101 SER A N 1
ATOM 776 C CA . SER A 1 101 ? 12.269 -6.530 -17.412 1.00 69.31 101 SER A CA 1
ATOM 777 C C . SER A 1 101 ? 11.498 -6.140 -18.676 1.00 69.31 101 SER A C 1
ATOM 779 O O . SER A 1 101 ? 10.952 -7.009 -19.360 1.00 69.31 101 SER A O 1
ATOM 781 N N . LYS A 1 102 ? 11.514 -4.855 -19.060 1.00 75.62 102 LYS A N 1
ATOM 782 C CA . LYS A 1 102 ? 10.870 -4.391 -20.295 1.00 75.62 102 LYS A CA 1
ATOM 783 C C . LYS A 1 102 ? 11.559 -4.936 -21.544 1.00 75.62 102 LYS A C 1
ATOM 785 O O . LYS A 1 102 ? 10.871 -5.295 -22.496 1.00 75.62 102 LYS A O 1
ATOM 790 N N . GLN A 1 103 ? 12.888 -5.019 -21.547 1.00 78.88 103 GLN A N 1
ATOM 791 C CA . GLN A 1 103 ? 13.668 -5.544 -22.676 1.00 78.88 103 GLN A CA 1
ATOM 792 C C . GLN A 1 103 ? 13.465 -7.054 -22.845 1.00 78.88 103 GLN A C 1
ATOM 794 O O . GLN A 1 103 ? 13.251 -7.522 -23.961 1.00 78.88 103 GLN A O 1
ATOM 799 N N . VAL A 1 104 ? 13.440 -7.798 -21.732 1.00 77.62 104 VAL A N 1
ATOM 800 C CA . VAL A 1 104 ? 13.205 -9.251 -21.734 1.00 77.62 104 VAL A CA 1
ATOM 801 C C . VAL A 1 104 ? 11.814 -9.582 -22.279 1.00 77.62 104 VAL A C 1
ATOM 803 O O . VAL A 1 104 ? 11.686 -10.436 -23.153 1.00 77.62 104 VAL A O 1
ATOM 806 N N . ILE A 1 105 ? 10.770 -8.878 -21.825 1.00 77.88 105 ILE A N 1
ATOM 807 C CA . ILE A 1 105 ? 9.388 -9.149 -22.262 1.00 77.88 105 ILE A CA 1
ATOM 808 C C . ILE A 1 105 ? 9.140 -8.731 -23.712 1.00 77.88 105 ILE A C 1
ATOM 810 O O . ILE A 1 105 ? 8.427 -9.415 -24.439 1.00 77.88 105 ILE A O 1
ATOM 814 N N . SER A 1 106 ? 9.758 -7.641 -24.164 1.00 79.94 106 SER A N 1
ATOM 815 C CA . SER A 1 106 ? 9.628 -7.182 -25.553 1.00 79.94 106 SER A CA 1
ATOM 816 C C . SER A 1 106 ? 10.483 -7.966 -26.556 1.00 79.94 106 SER A C 1
ATOM 818 O O . SER A 1 106 ? 10.443 -7.646 -27.743 1.00 79.94 106 SER A O 1
ATOM 820 N N . GLN A 1 107 ? 11.241 -8.977 -26.105 1.00 81.50 107 GLN A N 1
ATOM 821 C CA . GLN A 1 107 ? 12.168 -9.770 -26.927 1.00 81.50 107 GLN A CA 1
ATOM 822 C C . GLN A 1 107 ? 13.180 -8.910 -27.712 1.00 81.50 107 GLN A C 1
ATOM 824 O O . GLN A 1 107 ? 13.713 -9.332 -28.740 1.00 81.50 107 GLN A O 1
ATOM 829 N N . LEU A 1 108 ? 13.458 -7.692 -27.235 1.00 74.81 108 LEU A N 1
ATOM 830 C CA . LEU A 1 108 ? 14.398 -6.769 -27.863 1.00 74.81 108 LEU A CA 1
ATOM 831 C C . LEU A 1 108 ? 15.829 -7.217 -27.534 1.00 74.81 108 LEU A C 1
ATOM 833 O O . LEU A 1 108 ? 16.311 -7.043 -26.416 1.00 74.81 108 LEU A O 1
ATOM 837 N N . LEU A 1 109 ? 16.503 -7.817 -28.517 1.00 75.56 109 LEU A N 1
ATOM 838 C CA . LEU A 1 109 ? 17.925 -8.159 -28.450 1.00 75.56 109 LEU A CA 1
ATOM 839 C C . LEU A 1 109 ? 18.792 -6.976 -28.922 1.00 75.56 109 LEU A C 1
ATOM 841 O O . LEU A 1 109 ? 18.413 -6.302 -29.883 1.00 75.56 109 LEU A O 1
ATOM 845 N N . PRO A 1 110 ? 19.981 -6.753 -28.326 1.00 78.56 110 PRO A N 1
ATOM 846 C CA . PRO A 1 110 ? 20.593 -7.516 -27.233 1.00 78.56 110 PRO A CA 1
ATOM 847 C C . PRO A 1 110 ? 20.097 -7.084 -25.840 1.00 78.56 110 PRO A C 1
ATOM 849 O O . PRO A 1 110 ? 19.936 -5.897 -25.568 1.00 78.56 110 PRO A O 1
ATOM 852 N N . ILE A 1 111 ? 19.916 -8.056 -24.938 1.00 75.88 111 ILE A N 1
ATOM 853 C CA . ILE A 1 111 ? 19.598 -7.800 -23.524 1.00 75.88 111 ILE A CA 1
ATOM 854 C C . ILE A 1 111 ? 20.812 -7.118 -22.879 1.00 75.88 111 ILE A C 1
ATOM 856 O O . ILE A 1 111 ? 21.933 -7.624 -22.981 1.00 75.88 111 ILE A O 1
ATOM 860 N N . ALA A 1 112 ? 20.607 -5.965 -22.236 1.00 80.19 112 ALA A N 1
ATOM 861 C CA . ALA A 1 112 ? 21.683 -5.265 -21.541 1.00 80.19 112 ALA A CA 1
ATOM 862 C C . ALA A 1 112 ? 22.283 -6.141 -20.424 1.00 80.19 112 ALA A C 1
ATOM 864 O O . ALA A 1 112 ? 21.569 -6.883 -19.752 1.00 80.19 112 ALA A O 1
ATOM 865 N N . ALA A 1 113 ? 23.595 -6.048 -20.198 1.00 84.44 113 ALA A N 1
ATOM 866 C CA . ALA A 1 113 ? 24.235 -6.760 -19.093 1.00 84.44 113 ALA A CA 1
ATOM 867 C C . ALA A 1 113 ? 23.715 -6.240 -17.741 1.00 84.44 113 ALA A C 1
ATOM 869 O O . ALA A 1 113 ? 23.541 -5.032 -17.568 1.00 84.44 113 ALA A O 1
ATOM 870 N N . VAL A 1 114 ? 23.475 -7.154 -16.794 1.00 84.56 114 VAL A N 1
ATOM 871 C CA . VAL A 1 114 ? 23.067 -6.831 -15.416 1.00 84.56 114 VAL A CA 1
ATOM 872 C C . VAL A 1 114 ? 24.093 -5.894 -14.784 1.00 84.56 114 VAL A C 1
ATOM 874 O O . VAL A 1 114 ? 25.290 -6.188 -14.763 1.00 84.56 114 VAL A O 1
ATOM 877 N N . ASN A 1 115 ? 23.625 -4.765 -14.262 1.00 88.88 115 ASN A N 1
ATOM 878 C CA . ASN A 1 115 ? 24.445 -3.779 -13.574 1.00 88.88 115 ASN A CA 1
ATOM 879 C C . ASN A 1 115 ? 24.283 -3.913 -12.049 1.00 88.88 115 ASN A C 1
ATOM 881 O O . ASN A 1 115 ? 23.298 -4.446 -11.542 1.00 88.88 115 ASN A O 1
ATOM 885 N N . TRP A 1 116 ? 25.230 -3.370 -11.283 1.00 86.25 116 TRP A N 1
ATOM 886 C CA . TRP A 1 116 ? 25.169 -3.344 -9.821 1.00 86.25 116 TRP A CA 1
ATOM 887 C C . TRP A 1 116 ? 23.897 -2.659 -9.295 1.00 86.25 116 TRP A C 1
ATOM 889 O O . TRP A 1 116 ? 23.406 -3.028 -8.233 1.00 86.25 116 TRP A O 1
ATOM 899 N N . LYS A 1 117 ? 23.341 -1.689 -10.037 1.00 84.06 117 LYS A N 1
ATOM 900 C CA . LYS A 1 117 ? 22.089 -1.004 -9.676 1.00 84.06 117 LYS A CA 1
ATOM 901 C C . LYS A 1 117 ? 20.906 -1.971 -9.643 1.00 84.06 117 LYS A C 1
ATOM 903 O O . LYS A 1 117 ? 20.170 -1.970 -8.663 1.00 84.06 117 LYS A O 1
ATOM 908 N N . ASP A 1 118 ? 20.804 -2.832 -10.654 1.00 79.56 118 ASP A N 1
ATOM 909 C CA . ASP A 1 118 ? 19.749 -3.843 -10.775 1.00 79.56 118 ASP A CA 1
ATOM 910 C C . ASP A 1 118 ? 19.867 -4.875 -9.632 1.00 79.56 118 ASP A C 1
ATOM 912 O O . ASP A 1 118 ? 18.869 -5.315 -9.060 1.00 79.56 118 ASP A O 1
ATOM 916 N N . ILE A 1 119 ? 21.104 -5.204 -9.226 1.00 85.12 119 ILE A N 1
ATOM 917 C CA . ILE A 1 119 ? 21.379 -6.067 -8.065 1.00 85.12 119 ILE A CA 1
ATOM 918 C C . ILE A 1 119 ? 20.914 -5.401 -6.766 1.00 85.12 119 ILE A C 1
ATOM 920 O O . ILE A 1 119 ? 20.275 -6.055 -5.943 1.00 85.12 119 ILE A O 1
ATOM 924 N N . VAL A 1 120 ? 21.227 -4.119 -6.556 1.00 83.62 120 VAL A N 1
ATOM 925 C CA . VAL A 1 120 ? 20.848 -3.398 -5.329 1.00 83.62 120 VAL A CA 1
ATOM 926 C C . VAL A 1 120 ? 19.334 -3.217 -5.237 1.00 83.62 120 VAL A C 1
ATOM 928 O O . VAL A 1 120 ? 18.764 -3.448 -4.170 1.00 83.62 120 VAL A O 1
ATOM 931 N N . GLU A 1 121 ? 18.678 -2.854 -6.339 1.00 81.25 121 GLU A N 1
ATOM 932 C CA . GLU A 1 121 ? 17.219 -2.772 -6.427 1.00 81.25 121 GLU A CA 1
ATOM 933 C C . GLU A 1 121 ? 16.579 -4.129 -6.114 1.00 81.25 121 GLU A C 1
ATOM 935 O O . GLU A 1 121 ? 15.799 -4.239 -5.165 1.00 81.25 121 GLU A O 1
ATOM 940 N N . GLY A 1 122 ? 16.992 -5.185 -6.825 1.00 82.06 122 GLY A N 1
ATOM 941 C CA . GLY A 1 122 ? 16.479 -6.537 -6.615 1.00 82.06 122 GLY A CA 1
ATOM 942 C C . GLY A 1 122 ? 16.718 -7.049 -5.193 1.00 82.06 122 GLY A C 1
ATOM 943 O O . GLY A 1 122 ? 15.829 -7.665 -4.600 1.00 82.06 122 GLY A O 1
ATOM 944 N N . ALA A 1 123 ? 17.877 -6.756 -4.597 1.00 84.88 123 ALA A N 1
ATOM 945 C CA . ALA A 1 123 ? 18.178 -7.109 -3.212 1.00 84.88 123 ALA A CA 1
ATOM 946 C C . ALA A 1 123 ? 17.268 -6.370 -2.222 1.00 84.88 123 ALA A C 1
ATOM 948 O O . ALA A 1 123 ? 16.774 -6.983 -1.273 1.00 84.88 123 ALA A O 1
ATOM 949 N N . PHE A 1 124 ? 17.007 -5.078 -2.436 1.00 82.25 124 PHE A N 1
ATOM 950 C CA . PHE A 1 124 ? 16.128 -4.291 -1.573 1.00 82.25 124 PHE A CA 1
ATOM 951 C C . PHE A 1 124 ? 14.666 -4.751 -1.669 1.00 82.25 124 PHE A C 1
ATOM 953 O O . PHE A 1 124 ? 14.010 -4.959 -0.642 1.00 82.25 124 PHE A O 1
ATOM 960 N N . GLU A 1 125 ? 14.160 -4.980 -2.883 1.00 79.25 125 GLU A N 1
ATOM 961 C CA . GLU A 1 125 ? 12.814 -5.515 -3.113 1.00 79.25 125 GLU A CA 1
ATOM 962 C C . GLU A 1 125 ? 12.653 -6.909 -2.489 1.00 79.25 125 GLU A C 1
ATOM 964 O O . GLU A 1 125 ? 11.700 -7.159 -1.749 1.00 79.25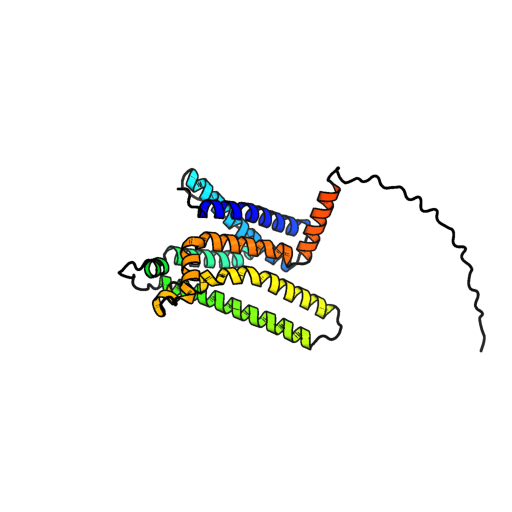 125 GLU A O 1
ATOM 969 N N . THR A 1 126 ? 13.627 -7.799 -2.691 1.00 81.44 126 THR A N 1
ATOM 970 C CA . THR A 1 126 ? 13.590 -9.166 -2.145 1.00 81.44 126 THR A CA 1
ATOM 971 C C . THR A 1 126 ? 13.702 -9.174 -0.620 1.00 81.44 126 THR A C 1
ATOM 973 O O . THR A 1 126 ? 12.974 -9.905 0.056 1.00 81.44 126 THR A O 1
ATOM 976 N N . CYS A 1 127 ? 14.585 -8.351 -0.048 1.00 82.38 127 CYS A N 1
ATOM 977 C CA . CYS A 1 127 ? 14.768 -8.247 1.399 1.00 82.38 127 CYS A CA 1
ATOM 978 C C . CYS A 1 127 ? 13.521 -7.670 2.081 1.00 82.38 127 CYS A C 1
ATOM 980 O O . CYS A 1 127 ? 13.046 -8.224 3.074 1.00 82.38 127 CYS A O 1
ATOM 982 N N . SER A 1 128 ? 12.937 -6.606 1.522 1.00 77.94 128 SER A N 1
ATOM 983 C CA . SER A 1 128 ? 11.708 -6.008 2.055 1.00 77.94 128 SER A CA 1
ATOM 984 C C . SER A 1 128 ? 10.512 -6.964 1.969 1.00 77.94 128 SER A C 1
ATOM 986 O O . SER A 1 128 ? 9.763 -7.087 2.944 1.00 77.94 128 SER A O 1
ATOM 988 N N . LEU A 1 129 ? 10.372 -7.713 0.869 1.00 80.81 129 LEU A N 1
ATOM 989 C CA . LEU A 1 129 ? 9.373 -8.776 0.741 1.00 80.81 129 LEU A CA 1
ATOM 990 C C . LEU A 1 129 ? 9.595 -9.889 1.779 1.00 80.81 129 LEU A C 1
ATOM 992 O O . LEU A 1 129 ? 8.657 -10.293 2.467 1.00 80.81 129 LEU A O 1
ATOM 996 N N . SER A 1 130 ? 10.835 -10.358 1.932 1.00 83.00 130 SER A N 1
ATOM 997 C CA . SER A 1 130 ? 11.195 -11.424 2.877 1.00 83.00 130 SER A CA 1
ATOM 998 C C . SER A 1 130 ? 10.921 -11.016 4.324 1.00 83.00 130 SER A C 1
ATOM 1000 O O . SER A 1 130 ? 10.308 -11.771 5.080 1.00 83.00 130 SER A O 1
ATOM 1002 N N . LEU A 1 131 ? 11.300 -9.792 4.702 1.00 80.44 131 LEU A N 1
ATOM 1003 C CA . LEU A 1 131 ? 11.000 -9.223 6.013 1.00 80.44 131 LEU A CA 1
ATOM 1004 C C . LEU A 1 131 ? 9.488 -9.117 6.238 1.00 80.44 131 LEU A C 1
ATOM 1006 O O . LEU A 1 131 ? 9.002 -9.437 7.322 1.00 80.44 131 LEU A O 1
ATOM 1010 N N . SER A 1 132 ? 8.734 -8.713 5.214 1.00 76.44 132 SER A N 1
ATOM 1011 C CA . SER A 1 132 ? 7.274 -8.657 5.271 1.00 76.44 132 SER A CA 1
ATOM 1012 C C . SER A 1 132 ? 6.673 -10.037 5.558 1.00 76.44 132 SER A C 1
ATOM 1014 O O . SER A 1 132 ? 5.919 -10.185 6.522 1.00 76.44 132 SER A O 1
ATOM 1016 N N . TYR A 1 133 ? 7.066 -11.075 4.810 1.00 84.75 133 TYR A N 1
ATOM 1017 C CA . TYR A 1 133 ? 6.628 -12.458 5.045 1.00 84.75 133 TYR A CA 1
ATOM 1018 C C . TYR A 1 133 ? 7.021 -12.991 6.423 1.00 84.75 133 TYR A C 1
ATOM 1020 O O . TYR A 1 133 ? 6.209 -13.638 7.089 1.00 84.75 133 TYR A O 1
ATOM 1028 N N . PHE A 1 134 ? 8.234 -12.693 6.884 1.00 81.75 134 PHE A N 1
ATOM 1029 C CA . PHE A 1 134 ? 8.666 -13.061 8.227 1.00 81.75 134 PHE A CA 1
ATOM 1030 C C . PHE A 1 134 ? 7.760 -12.428 9.290 1.00 81.75 134 PHE A C 1
ATOM 1032 O O . PHE A 1 134 ? 7.244 -13.124 10.167 1.00 81.75 134 PHE A O 1
ATOM 1039 N N . MET A 1 135 ? 7.479 -11.127 9.173 1.00 73.25 135 MET A N 1
ATOM 1040 C CA . MET A 1 135 ? 6.576 -10.428 10.089 1.00 73.25 135 MET A CA 1
ATOM 1041 C C . MET A 1 135 ? 5.148 -10.990 10.032 1.00 73.25 135 MET A C 1
ATOM 1043 O O . MET A 1 135 ? 4.517 -11.133 11.080 1.00 73.25 135 MET A O 1
ATOM 1047 N N . TYR A 1 136 ? 4.652 -11.397 8.857 1.00 79.69 136 TYR A N 1
ATOM 1048 C CA . TYR A 1 136 ? 3.384 -12.129 8.745 1.00 79.69 136 TYR A CA 1
ATOM 1049 C C . TYR A 1 136 ? 3.382 -13.420 9.540 1.00 79.69 136 TYR A C 1
ATOM 1051 O O . TYR A 1 136 ? 2.441 -13.679 10.293 1.00 79.69 136 TYR A O 1
ATOM 1059 N N . PHE A 1 137 ? 4.424 -14.231 9.375 1.00 82.69 137 PHE A N 1
ATOM 1060 C CA . PHE A 1 137 ? 4.533 -15.506 10.062 1.00 82.69 137 PHE A CA 1
ATOM 1061 C C . PHE A 1 137 ? 4.579 -15.309 11.580 1.00 82.69 137 PHE A C 1
ATOM 1063 O O . PHE A 1 137 ? 3.885 -16.015 12.314 1.00 82.69 137 PHE A O 1
ATOM 1070 N N . VAL A 1 138 ? 5.314 -14.297 12.053 1.00 76.75 138 VAL A N 1
ATOM 1071 C CA . VAL A 1 138 ? 5.341 -13.896 13.467 1.00 76.75 138 VAL A CA 1
ATOM 1072 C C . VAL A 1 138 ? 3.947 -13.475 13.945 1.00 76.75 138 VAL A C 1
ATOM 1074 O O . VAL A 1 138 ? 3.494 -13.941 14.993 1.00 76.75 138 VAL A O 1
ATOM 1077 N N . CYS A 1 139 ? 3.221 -12.655 13.177 1.00 77.69 139 CYS A N 1
ATOM 1078 C CA . CYS A 1 139 ? 1.856 -12.247 13.518 1.00 77.69 139 CYS A CA 1
ATOM 1079 C C . CYS A 1 139 ? 0.893 -13.441 13.593 1.00 77.69 139 CYS A C 1
ATOM 1081 O O . CYS A 1 139 ? 0.150 -13.562 14.568 1.00 77.69 139 CYS A O 1
ATOM 1083 N N . ILE A 1 140 ? 0.914 -14.341 12.607 1.00 82.31 140 ILE A N 1
ATOM 1084 C CA . ILE A 1 140 ? 0.063 -15.539 12.580 1.00 82.31 140 ILE A CA 1
ATOM 1085 C C . ILE A 1 140 ? 0.410 -16.466 13.749 1.00 82.31 140 ILE A C 1
ATOM 1087 O O . ILE A 1 140 ? -0.488 -16.900 14.471 1.00 82.31 140 ILE A O 1
ATOM 1091 N N . SER A 1 141 ? 1.698 -16.710 13.991 1.00 79.25 141 SER A N 1
ATOM 1092 C CA . SER A 1 141 ? 2.173 -17.536 15.107 1.00 79.25 141 SER A CA 1
ATOM 1093 C C . SER A 1 141 ? 1.710 -16.979 16.452 1.00 79.25 141 SER A C 1
ATOM 1095 O O . SER A 1 141 ? 1.197 -17.724 17.286 1.00 79.25 141 SER A O 1
ATOM 1097 N N . ALA A 1 142 ? 1.792 -15.659 16.641 1.00 74.31 142 ALA A N 1
ATOM 1098 C CA . ALA A 1 142 ? 1.269 -14.999 17.831 1.00 74.31 142 ALA A CA 1
ATOM 1099 C C . ALA A 1 142 ? -0.257 -15.181 17.966 1.00 74.31 142 ALA A C 1
ATOM 1101 O O . ALA A 1 142 ? -0.734 -15.511 19.052 1.00 74.31 142 ALA A O 1
ATOM 1102 N N . ILE A 1 143 ? -1.035 -15.050 16.880 1.00 79.06 143 ILE A N 1
ATOM 1103 C CA . ILE A 1 143 ? -2.492 -15.300 16.891 1.00 79.06 143 ILE A CA 1
ATOM 1104 C C . ILE A 1 143 ? -2.802 -16.748 17.299 1.00 79.06 143 ILE A C 1
ATOM 1106 O O . ILE A 1 143 ? -3.693 -16.981 18.123 1.00 79.06 143 ILE A O 1
ATOM 1110 N N . LEU A 1 144 ? -2.080 -17.722 16.737 1.00 84.38 144 LEU A N 1
ATOM 1111 C CA . LEU A 1 144 ? -2.266 -19.144 17.033 1.00 84.38 144 LEU A CA 1
ATOM 1112 C C . LEU A 1 144 ? -1.895 -19.474 18.486 1.00 84.38 144 LEU A C 1
ATOM 1114 O O . LEU A 1 144 ? -2.649 -20.179 19.162 1.00 84.38 144 LEU A O 1
ATOM 1118 N N . ALA A 1 145 ? -0.805 -18.900 19.001 1.00 79.38 145 ALA A N 1
ATOM 1119 C CA . ALA A 1 145 ? -0.409 -19.038 20.400 1.00 79.38 145 ALA A CA 1
ATOM 1120 C C . ALA A 1 145 ? -1.485 -18.484 21.352 1.00 79.38 145 ALA A C 1
ATOM 1122 O O . ALA A 1 145 ? -1.867 -19.155 22.314 1.00 79.38 145 ALA A O 1
ATOM 1123 N N . PHE A 1 146 ? -2.066 -17.314 21.045 1.00 77.94 146 PHE A N 1
ATOM 1124 C CA . PHE A 1 146 ? -3.178 -16.754 21.825 1.00 77.94 146 PHE A CA 1
ATOM 1125 C C . PHE A 1 146 ? -4.442 -17.616 21.777 1.00 77.94 146 PHE A C 1
ATOM 1127 O O . PHE A 1 146 ? -5.161 -17.692 22.772 1.00 77.94 146 PHE A O 1
ATOM 1134 N N . ARG A 1 147 ? -4.729 -18.280 20.648 1.00 79.94 147 ARG A N 1
ATOM 1135 C CA . ARG A 1 147 ? -5.869 -19.206 20.548 1.00 79.94 147 ARG A CA 1
ATOM 1136 C C . ARG A 1 147 ? -5.715 -20.382 21.514 1.00 79.94 147 ARG A C 1
ATOM 1138 O O . ARG A 1 147 ? -6.706 -20.789 22.110 1.00 79.94 147 ARG A O 1
ATOM 1145 N N . LYS A 1 148 ? -4.492 -20.893 21.685 1.00 81.06 148 LYS A N 1
ATOM 1146 C CA . LYS A 1 148 ? -4.189 -22.017 22.584 1.00 81.06 148 LYS A CA 1
ATOM 1147 C C . LYS A 1 148 ? -4.195 -21.613 24.064 1.00 81.06 148 LYS A C 1
ATOM 1149 O O . LYS A 1 148 ? -4.624 -22.395 24.900 1.00 81.06 148 LYS A O 1
ATOM 1154 N N . ALA A 1 149 ? -3.770 -20.390 24.385 1.00 74.44 149 ALA A N 1
ATOM 1155 C CA . ALA A 1 149 ? -3.640 -19.889 25.758 1.00 74.44 149 ALA A CA 1
ATOM 1156 C C . ALA A 1 149 ? -4.910 -19.219 26.333 1.00 74.44 149 ALA A C 1
ATOM 1158 O O . ALA A 1 149 ? -4.836 -18.563 27.372 1.00 74.44 149 ALA A O 1
ATOM 1159 N N . SER A 1 150 ? -6.063 -19.316 25.661 1.00 64.75 150 SER A N 1
ATOM 1160 C CA . SER A 1 150 ? -7.268 -18.534 25.981 1.00 64.75 150 SER A CA 1
ATOM 1161 C C . SER A 1 150 ? -7.994 -19.001 27.255 1.00 64.75 150 SER A C 1
ATOM 1163 O O . SER A 1 150 ? -9.106 -19.516 27.196 1.00 64.75 150 SER A O 1
ATOM 1165 N N . SER A 1 151 ? -7.392 -18.741 28.416 1.00 59.03 151 SER A N 1
ATOM 1166 C CA . SER A 1 151 ? -8.103 -18.496 29.673 1.00 59.03 151 SER A CA 1
ATOM 1167 C C . SER A 1 151 ? -8.819 -17.138 29.582 1.00 59.03 151 SER A C 1
ATOM 1169 O O . SER A 1 151 ? -8.257 -16.176 29.052 1.00 59.03 151 SER A O 1
ATOM 1171 N N . ASN A 1 152 ? -10.065 -17.083 30.061 1.00 71.69 152 ASN A N 1
ATOM 1172 C CA . ASN A 1 152 ? -11.132 -16.082 29.855 1.00 71.69 152 ASN A CA 1
ATOM 1173 C C . ASN A 1 152 ? -10.844 -14.629 30.331 1.00 71.69 152 ASN A C 1
ATOM 1175 O O . ASN A 1 152 ? -11.709 -13.946 30.874 1.00 71.69 152 ASN A O 1
ATOM 1179 N N . THR A 1 153 ? -9.629 -14.109 30.155 1.00 79.38 153 THR A N 1
ATOM 1180 C CA . THR A 1 153 ? -9.256 -12.767 30.618 1.00 79.38 153 THR A CA 1
ATOM 1181 C C . THR A 1 153 ? -9.561 -11.689 29.570 1.00 79.38 153 THR A C 1
ATOM 1183 O O . THR A 1 153 ? -9.100 -11.736 28.426 1.00 79.38 153 THR A O 1
ATOM 1186 N N . ASN A 1 154 ? -10.275 -10.638 29.988 1.00 82.06 154 ASN A N 1
ATOM 1187 C CA . ASN A 1 154 ? -10.618 -9.468 29.161 1.00 82.06 154 ASN A CA 1
ATOM 1188 C C . ASN A 1 154 ? -9.397 -8.806 28.483 1.00 82.06 154 ASN A C 1
ATOM 1190 O O . ASN A 1 154 ? -9.513 -8.201 27.413 1.00 82.06 154 ASN A O 1
ATOM 1194 N N . HIS A 1 155 ? -8.211 -8.908 29.091 1.00 78.50 155 HIS A N 1
ATOM 1195 C CA . HIS A 1 155 ? -6.972 -8.347 28.549 1.00 78.50 155 HIS A CA 1
ATOM 1196 C C . HIS A 1 155 ? -6.443 -9.136 27.334 1.00 78.50 155 HIS A C 1
ATOM 1198 O O . HIS A 1 155 ? -5.957 -8.535 26.372 1.00 78.50 155 HIS A O 1
ATOM 1204 N N . SER A 1 156 ? -6.573 -10.468 27.344 1.00 78.31 156 SER A N 1
ATOM 1205 C CA . SER A 1 156 ? -6.185 -11.335 26.221 1.00 78.31 156 SER A CA 1
ATOM 1206 C C . SER A 1 156 ? -7.035 -11.044 24.980 1.00 78.31 156 SER A C 1
ATOM 1208 O O . SER A 1 156 ? -6.513 -10.871 23.874 1.00 78.31 156 SER A O 1
ATOM 1210 N N . GLN A 1 157 ? -8.343 -10.845 25.173 1.00 82.62 157 GLN A N 1
ATOM 1211 C CA . GLN A 1 157 ? -9.267 -10.527 24.085 1.00 82.62 157 GLN A CA 1
ATOM 1212 C C . GLN A 1 157 ? -8.945 -9.183 23.410 1.00 82.62 157 GLN A C 1
ATOM 1214 O O . GLN A 1 157 ? -8.960 -9.101 22.181 1.00 82.62 157 GLN A O 1
ATOM 1219 N N . LYS A 1 158 ? -8.583 -8.142 24.179 1.00 81.19 158 LYS A N 1
ATOM 1220 C CA . LYS A 1 158 ? -8.168 -6.841 23.617 1.00 81.19 158 LYS A CA 1
ATOM 1221 C C . LYS A 1 158 ? -6.912 -6.958 22.746 1.00 81.19 158 LYS A C 1
ATOM 1223 O O . LYS A 1 158 ? -6.906 -6.431 21.634 1.00 81.19 158 LYS A O 1
ATOM 1228 N N . ARG A 1 159 ? -5.883 -7.683 23.209 1.00 77.62 159 ARG A N 1
ATOM 1229 C CA . ARG A 1 159 ? -4.649 -7.920 22.432 1.00 77.62 159 ARG A CA 1
ATOM 1230 C C . ARG A 1 159 ? -4.925 -8.703 21.148 1.00 77.62 159 ARG A C 1
ATOM 1232 O O . ARG A 1 159 ? -4.432 -8.324 20.091 1.00 77.62 159 ARG A O 1
ATOM 1239 N N . LYS A 1 160 ? -5.768 -9.739 21.213 1.00 82.62 160 LYS A N 1
ATOM 1240 C CA . LYS A 1 160 ? -6.181 -10.521 20.036 1.00 82.62 160 LYS A CA 1
ATOM 1241 C C . LYS A 1 160 ? -6.849 -9.646 18.972 1.00 82.62 160 LYS A C 1
ATOM 1243 O O . LYS A 1 160 ? -6.515 -9.754 17.797 1.00 82.62 160 LYS A O 1
ATOM 1248 N N . VAL A 1 161 ? -7.765 -8.763 19.376 1.00 84.50 161 VAL A N 1
ATOM 1249 C CA . VAL A 1 161 ? -8.443 -7.839 18.450 1.00 84.50 161 VAL A CA 1
ATOM 1250 C C . VAL A 1 161 ? -7.451 -6.875 17.797 1.00 84.50 161 VAL A C 1
ATOM 1252 O O . VAL A 1 161 ? -7.551 -6.639 16.596 1.00 84.50 161 VAL A O 1
ATOM 1255 N N . GLN A 1 162 ? -6.478 -6.353 18.550 1.00 83.12 162 GLN A N 1
ATOM 1256 C CA . GLN A 1 162 ? -5.424 -5.500 17.990 1.00 83.12 162 GLN A CA 1
ATOM 1257 C C . GLN A 1 162 ? -4.561 -6.252 16.974 1.00 83.12 162 GLN A C 1
ATOM 1259 O O . GLN A 1 162 ? -4.321 -5.733 15.892 1.00 83.12 162 GLN A O 1
ATOM 1264 N N . LEU A 1 163 ? -4.155 -7.486 17.279 1.00 81.00 163 LEU A N 1
ATOM 1265 C CA . LEU A 1 163 ? -3.312 -8.293 16.395 1.00 81.00 163 LEU A CA 1
ATOM 1266 C C . LEU A 1 163 ? -4.029 -8.657 15.084 1.00 81.00 163 LEU A C 1
ATOM 1268 O O . LEU A 1 163 ? -3.440 -8.560 14.012 1.00 81.00 163 LEU A O 1
ATOM 1272 N N . ILE A 1 164 ? -5.320 -9.003 15.158 1.00 86.00 164 ILE A N 1
ATOM 1273 C CA . ILE A 1 164 ? -6.160 -9.252 13.975 1.00 86.00 164 ILE A CA 1
ATOM 1274 C C . ILE A 1 164 ? -6.338 -7.971 13.155 1.00 86.00 164 ILE A C 1
ATOM 1276 O O . ILE A 1 164 ? -6.262 -8.024 11.932 1.00 86.00 164 ILE A O 1
ATOM 1280 N N . ALA A 1 165 ? -6.552 -6.822 13.804 1.00 86.06 165 ALA A N 1
ATOM 1281 C CA . ALA A 1 165 ? -6.641 -5.540 13.109 1.00 86.06 165 ALA A CA 1
ATOM 1282 C C . ALA A 1 165 ? -5.327 -5.202 12.390 1.00 86.06 165 ALA A C 1
ATOM 1284 O O . ALA A 1 165 ? -5.357 -4.822 11.225 1.00 86.06 165 ALA A O 1
ATOM 1285 N N . THR A 1 166 ? -4.180 -5.408 13.039 1.00 83.62 166 THR A N 1
ATOM 1286 C CA . THR A 1 166 ? -2.865 -5.231 12.414 1.00 83.62 166 THR A CA 1
ATOM 1287 C C . THR A 1 166 ? -2.689 -6.165 11.219 1.00 83.62 166 THR A C 1
ATOM 1289 O O . THR A 1 166 ? -2.303 -5.710 10.150 1.00 83.62 166 THR A O 1
ATOM 1292 N N . LEU A 1 167 ? -3.042 -7.448 11.342 1.00 84.44 167 LEU A N 1
ATOM 1293 C CA . LEU A 1 167 ? -2.959 -8.389 10.223 1.00 84.44 167 LEU A CA 1
ATOM 1294 C C . LEU A 1 167 ? -3.868 -7.966 9.056 1.00 84.44 167 LEU A C 1
ATOM 1296 O O . LEU A 1 167 ? -3.427 -7.936 7.909 1.00 84.44 167 LEU A O 1
ATOM 1300 N N . ALA A 1 168 ? -5.111 -7.577 9.346 1.00 87.12 168 ALA A N 1
ATOM 1301 C CA . ALA A 1 168 ? -6.058 -7.082 8.349 1.00 87.12 168 ALA A CA 1
ATOM 1302 C C . ALA A 1 168 ? -5.597 -5.773 7.686 1.00 87.12 168 ALA A C 1
ATOM 1304 O O . ALA A 1 168 ? -5.926 -5.529 6.530 1.00 87.12 168 ALA A O 1
ATOM 1305 N N . TYR A 1 169 ? -4.835 -4.943 8.400 1.00 87.44 169 TYR A N 1
ATOM 1306 C CA . TYR A 1 169 ? -4.236 -3.723 7.865 1.00 87.44 169 TYR A CA 1
ATOM 1307 C C . TYR A 1 169 ? -3.073 -4.026 6.907 1.00 87.44 169 TYR A C 1
ATOM 1309 O O . TYR A 1 169 ? -3.014 -3.453 5.821 1.00 87.44 169 TYR A O 1
ATOM 1317 N N . ILE A 1 170 ? -2.181 -4.948 7.285 1.00 83.62 170 ILE A N 1
ATOM 1318 C CA . ILE A 1 170 ? -0.956 -5.258 6.532 1.00 83.62 170 ILE A CA 1
ATOM 1319 C C . ILE A 1 170 ? -1.261 -6.116 5.280 1.00 83.62 170 ILE A C 1
ATOM 1321 O O . ILE A 1 170 ? -0.602 -5.940 4.254 1.00 83.62 170 ILE A O 1
ATOM 1325 N N . THR A 1 171 ? -2.286 -6.988 5.337 1.00 84.88 171 THR A N 1
ATOM 1326 C CA . THR A 1 171 ? -2.657 -7.962 4.273 1.00 84.88 171 THR A CA 1
ATOM 1327 C C . THR A 1 171 ? -2.863 -7.334 2.895 1.00 84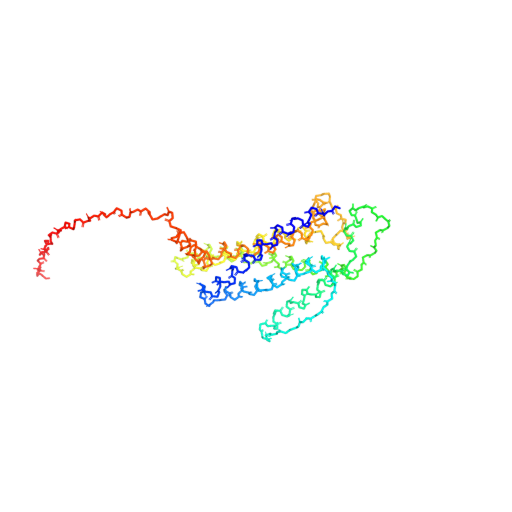.88 171 THR A C 1
ATOM 1329 O O . THR A 1 171 ? -2.115 -7.668 1.973 1.00 84.88 171 THR A O 1
ATOM 1332 N N . PRO A 1 172 ? -3.818 -6.408 2.713 1.00 87.38 172 PRO A N 1
ATOM 1333 C CA . PRO A 1 172 ? -4.177 -5.957 1.372 1.00 87.38 172 PRO A CA 1
ATOM 1334 C C . PRO A 1 172 ? -3.056 -5.186 0.641 1.00 87.38 172 PRO A C 1
ATOM 1336 O O . PRO A 1 172 ? -2.792 -5.512 -0.517 1.00 87.38 172 PRO A O 1
ATOM 1339 N N . PRO A 1 173 ? -2.325 -4.242 1.275 1.00 83.12 173 PRO A N 1
ATOM 1340 C CA . PRO A 1 173 ? -1.195 -3.564 0.632 1.00 83.12 173 PRO A CA 1
ATOM 1341 C C . PRO A 1 173 ? -0.068 -4.491 0.185 1.00 83.12 173 PRO A C 1
ATOM 1343 O O . PRO A 1 173 ? 0.575 -4.237 -0.831 1.00 83.12 173 PRO A O 1
ATOM 1346 N N . ASN A 1 174 ? 0.189 -5.551 0.952 1.00 83.12 174 ASN A N 1
ATOM 1347 C CA . ASN A 1 174 ? 1.282 -6.474 0.669 1.00 83.12 174 ASN A CA 1
ATOM 1348 C C . ASN A 1 174 ? 0.928 -7.490 -0.420 1.00 83.12 174 ASN A C 1
ATOM 1350 O O . ASN A 1 174 ? 1.822 -7.960 -1.114 1.00 83.12 174 ASN A O 1
ATOM 1354 N N . ILE A 1 175 ? -0.358 -7.787 -0.627 1.00 85.81 175 ILE A N 1
ATOM 1355 C CA . ILE A 1 175 ? -0.802 -8.561 -1.796 1.00 85.81 175 ILE A CA 1
ATOM 1356 C C . ILE A 1 175 ? -0.540 -7.766 -3.082 1.00 85.81 175 ILE A C 1
ATOM 1358 O O . ILE A 1 175 ? -0.052 -8.324 -4.061 1.00 85.81 175 ILE A O 1
ATOM 1362 N N . LEU A 1 176 ? -0.781 -6.451 -3.062 1.00 84.62 176 LEU A N 1
ATOM 1363 C CA . LEU A 1 176 ? -0.495 -5.564 -4.197 1.00 84.62 176 LEU A CA 1
ATOM 1364 C C . LEU A 1 176 ? 1.007 -5.360 -4.460 1.00 84.62 176 LEU A C 1
ATOM 1366 O O . LEU A 1 176 ? 1.377 -4.856 -5.512 1.00 84.62 176 LEU A O 1
ATOM 1370 N N . LEU A 1 177 ? 1.871 -5.759 -3.525 1.00 82.00 177 LEU A N 1
ATOM 1371 C CA . LEU A 1 177 ? 3.332 -5.740 -3.665 1.00 82.00 177 LEU A CA 1
ATOM 1372 C C . LEU A 1 177 ? 3.874 -6.930 -4.462 1.00 82.00 177 LEU A C 1
ATOM 1374 O O . LEU A 1 177 ? 4.981 -6.851 -4.987 1.00 82.00 177 LEU A O 1
ATOM 1378 N N . LEU A 1 178 ? 3.117 -8.030 -4.541 1.00 83.81 178 LEU A N 1
ATOM 1379 C CA . LEU A 1 178 ? 3.585 -9.277 -5.146 1.00 83.81 178 LEU A CA 1
ATOM 1380 C C . LEU A 1 178 ? 4.012 -9.123 -6.610 1.00 83.81 178 LEU A C 1
ATOM 1382 O O . LEU A 1 178 ? 5.092 -9.616 -6.932 1.00 83.81 178 LEU A O 1
ATOM 1386 N N . PRO A 1 179 ? 3.260 -8.426 -7.490 1.00 83.69 179 PRO A N 1
ATOM 1387 C CA . PRO A 1 179 ? 3.698 -8.236 -8.872 1.00 83.69 179 PRO A CA 1
ATOM 1388 C C . PRO A 1 179 ? 5.057 -7.529 -8.946 1.00 83.69 179 PRO A C 1
ATOM 1390 O O . PRO A 1 179 ? 5.925 -7.937 -9.714 1.00 83.69 179 PRO A O 1
ATOM 1393 N N . ASN A 1 180 ? 5.277 -6.533 -8.081 1.00 80.25 180 ASN A N 1
ATOM 1394 C CA . ASN A 1 180 ? 6.507 -5.747 -8.077 1.00 80.25 180 ASN A CA 1
ATOM 1395 C C . ASN A 1 180 ? 7.703 -6.572 -7.597 1.00 80.25 180 ASN A C 1
ATOM 1397 O O . ASN A 1 180 ? 8.751 -6.532 -8.236 1.00 80.25 180 ASN A O 1
ATOM 1401 N N . SER A 1 181 ? 7.531 -7.358 -6.531 1.00 79.19 181 SER A N 1
ATOM 1402 C CA . SER A 1 181 ? 8.624 -8.123 -5.923 1.00 79.19 181 SER A CA 1
ATOM 1403 C C . SER A 1 181 ? 8.910 -9.479 -6.575 1.00 79.19 181 SER A C 1
ATOM 1405 O O . SER A 1 181 ? 9.964 -10.048 -6.318 1.00 79.19 181 SER A O 1
ATOM 1407 N N . ILE A 1 182 ? 7.992 -10.037 -7.371 1.00 82.50 182 ILE A N 1
ATOM 1408 C CA . ILE A 1 182 ? 8.229 -11.289 -8.117 1.00 82.50 182 ILE A CA 1
ATOM 1409 C C . ILE A 1 182 ? 8.908 -10.985 -9.457 1.00 82.50 182 ILE A C 1
ATOM 1411 O O . ILE A 1 182 ? 9.817 -11.696 -9.873 1.00 82.50 182 ILE A O 1
ATOM 1415 N N . CYS A 1 183 ? 8.502 -9.898 -10.114 1.00 81.88 183 CYS A N 1
ATOM 1416 C CA . CYS A 1 183 ? 9.037 -9.482 -11.406 1.00 81.88 183 CYS A CA 1
ATOM 1417 C C . CYS A 1 183 ? 10.175 -8.473 -11.244 1.00 81.88 183 CYS A C 1
ATOM 1419 O O . CYS A 1 183 ? 10.121 -7.365 -11.783 1.00 81.88 183 CYS A O 1
ATOM 1421 N N . THR A 1 184 ? 11.184 -8.829 -10.451 1.00 80.12 184 THR A N 1
ATOM 1422 C CA . THR A 1 184 ? 12.397 -8.013 -10.326 1.00 80.12 184 THR A CA 1
ATOM 1423 C C . THR A 1 184 ? 13.295 -8.238 -11.537 1.00 80.12 184 THR A C 1
ATOM 1425 O O . THR A 1 184 ? 13.338 -9.338 -12.098 1.00 80.12 184 THR A O 1
ATOM 1428 N N . ASP A 1 185 ? 14.032 -7.201 -11.933 1.00 73.31 185 ASP A N 1
ATOM 1429 C CA . ASP A 1 185 ? 14.992 -7.292 -13.038 1.00 73.31 185 ASP A CA 1
ATOM 1430 C C . ASP A 1 185 ? 16.040 -8.383 -12.758 1.00 73.31 185 ASP A C 1
ATOM 1432 O O . ASP A 1 185 ? 16.392 -9.153 -13.648 1.00 73.31 185 ASP A O 1
ATOM 1436 N N . LEU A 1 186 ? 16.436 -8.541 -11.489 1.00 74.44 186 LEU A N 1
ATOM 1437 C CA . LEU A 1 186 ? 17.342 -9.597 -11.043 1.00 74.44 186 LEU A CA 1
ATOM 1438 C C . LEU A 1 186 ? 16.749 -11.004 -11.224 1.00 74.44 186 LEU A C 1
ATOM 1440 O O . LEU A 1 186 ? 17.441 -11.903 -11.699 1.00 74.44 186 LEU A O 1
ATOM 1444 N N . PHE A 1 187 ? 15.477 -11.216 -10.871 1.00 79.88 187 PHE A N 1
ATOM 1445 C CA . PHE A 1 187 ? 14.833 -12.521 -11.038 1.00 79.88 187 PHE A CA 1
ATOM 1446 C C . PHE A 1 187 ? 14.700 -12.884 -12.522 1.00 79.88 187 PHE A C 1
ATOM 1448 O O . PHE A 1 187 ? 15.066 -13.992 -12.918 1.00 79.88 187 PHE A O 1
ATOM 1455 N N . ALA A 1 188 ? 14.255 -11.930 -13.346 1.00 78.69 188 ALA A N 1
ATOM 1456 C CA . ALA A 1 188 ? 14.132 -12.111 -14.788 1.00 78.69 188 ALA A CA 1
ATOM 1457 C C . ALA A 1 188 ? 15.491 -12.379 -15.458 1.00 78.69 188 ALA A C 1
ATOM 1459 O O . ALA A 1 188 ? 15.578 -13.237 -16.335 1.00 78.69 188 ALA A O 1
ATOM 1460 N N . ALA A 1 189 ? 16.555 -11.696 -15.026 1.00 76.19 189 ALA A N 1
ATOM 1461 C CA . ALA A 1 189 ? 17.897 -11.883 -15.570 1.00 76.19 189 ALA A CA 1
ATOM 1462 C C . ALA A 1 189 ? 18.539 -13.217 -15.152 1.00 76.19 189 ALA A C 1
ATOM 1464 O O . ALA A 1 189 ? 19.207 -13.854 -15.964 1.00 76.19 189 ALA A O 1
ATOM 1465 N N . CYS A 1 190 ? 18.351 -13.655 -13.902 1.00 79.94 190 CYS A N 1
ATOM 1466 C CA . CYS A 1 190 ? 18.985 -14.874 -13.391 1.00 79.94 190 CYS A CA 1
ATOM 1467 C C . CYS A 1 190 ? 18.251 -16.162 -13.783 1.00 79.94 190 CYS A C 1
ATOM 1469 O O . CYS A 1 190 ? 18.900 -17.177 -14.026 1.00 79.94 190 CYS A O 1
ATOM 1471 N N . PHE A 1 191 ? 16.916 -16.145 -13.811 1.00 83.31 191 PHE A N 1
ATOM 1472 C CA . PHE A 1 191 ? 16.104 -17.361 -13.951 1.00 83.31 191 PHE A CA 1
ATOM 1473 C C . PHE A 1 191 ? 15.210 -17.363 -15.196 1.00 83.31 191 PHE A C 1
ATOM 1475 O O . PHE A 1 191 ? 14.543 -18.363 -15.469 1.00 83.31 191 PHE A O 1
ATOM 1482 N N . GLY A 1 192 ? 15.188 -16.264 -15.957 1.00 81.50 192 GLY A N 1
ATOM 1483 C CA . GLY A 1 192 ? 14.165 -16.022 -16.969 1.00 81.50 192 GLY A CA 1
ATOM 1484 C C . GLY A 1 192 ? 12.798 -15.736 -16.339 1.00 81.50 192 GLY A C 1
ATOM 1485 O O . GLY A 1 192 ? 12.630 -15.720 -15.120 1.00 81.50 192 GLY A O 1
ATOM 1486 N N . THR A 1 193 ? 11.789 -15.510 -17.177 1.00 82.50 193 THR A N 1
ATOM 1487 C CA . THR A 1 193 ? 10.397 -15.330 -16.748 1.00 82.50 193 THR A CA 1
ATOM 1488 C C . THR A 1 193 ? 9.580 -16.573 -17.105 1.00 82.50 193 THR A C 1
ATOM 1490 O O . THR A 1 193 ? 9.214 -16.761 -18.266 1.00 82.50 193 THR A O 1
ATOM 1493 N N . PRO A 1 194 ? 9.265 -17.451 -16.133 1.00 86.06 194 PRO A N 1
ATOM 1494 C CA . PRO A 1 194 ? 8.351 -18.563 -16.362 1.00 86.06 194 PRO A CA 1
ATOM 1495 C C . PRO A 1 194 ? 7.011 -18.066 -16.930 1.00 86.06 194 PRO A C 1
ATOM 1497 O O . PRO A 1 194 ? 6.541 -17.008 -16.500 1.00 86.06 194 PRO A O 1
ATOM 1500 N N . PRO A 1 195 ? 6.327 -18.837 -17.799 1.00 85.62 195 PRO A N 1
ATOM 1501 C CA . PRO A 1 195 ? 5.063 -18.412 -18.416 1.00 85.62 195 PRO A CA 1
ATOM 1502 C C . PRO A 1 195 ? 3.993 -18.006 -17.393 1.00 85.62 195 PRO A C 1
ATOM 1504 O O . PRO A 1 195 ? 3.215 -17.086 -17.620 1.00 85.62 195 PRO A O 1
ATOM 1507 N N . VAL A 1 196 ? 3.993 -18.657 -16.223 1.00 85.25 196 VAL A N 1
ATOM 1508 C CA . VAL A 1 196 ? 3.069 -18.369 -15.112 1.00 85.25 196 VAL A CA 1
ATOM 1509 C C . VAL A 1 196 ? 3.278 -16.963 -14.534 1.00 85.25 196 VAL A C 1
ATOM 1511 O O . VAL A 1 196 ? 2.322 -16.333 -14.089 1.00 85.25 196 VAL A O 1
ATOM 1514 N N . PHE A 1 197 ? 4.510 -16.447 -14.556 1.00 85.94 197 PHE A N 1
ATOM 1515 C CA . PHE A 1 197 ? 4.837 -15.112 -14.047 1.00 85.94 197 PHE A CA 1
ATOM 1516 C C . PHE A 1 197 ? 4.796 -14.027 -15.118 1.00 85.94 197 PHE A C 1
ATOM 1518 O O . PHE A 1 197 ? 4.763 -12.848 -14.774 1.00 85.94 197 PHE A O 1
ATOM 1525 N N . GLN A 1 198 ? 4.726 -14.395 -16.399 1.00 86.44 198 GLN A N 1
ATOM 1526 C CA . GLN A 1 198 ? 4.695 -13.435 -17.499 1.00 86.44 198 GLN A CA 1
ATOM 1527 C C . GLN A 1 198 ? 3.550 -12.422 -17.346 1.00 86.44 198 GLN A C 1
ATOM 1529 O O . GLN A 1 198 ? 3.784 -11.223 -17.453 1.00 86.44 198 GLN A O 1
ATOM 1534 N N . GLN A 1 199 ? 2.350 -12.881 -16.977 1.00 87.88 199 GLN A N 1
ATOM 1535 C CA . GLN A 1 199 ? 1.194 -12.003 -16.756 1.00 87.88 199 GLN A CA 1
ATOM 1536 C C . GLN A 1 199 ? 1.420 -10.999 -15.616 1.00 87.88 199 GLN A C 1
ATOM 1538 O O . GLN A 1 199 ? 1.030 -9.838 -15.719 1.00 87.88 199 GLN A O 1
ATOM 1543 N N . PHE A 1 200 ? 2.076 -11.422 -14.532 1.00 86.81 200 PHE A N 1
ATOM 1544 C CA . PHE A 1 200 ? 2.414 -10.530 -13.420 1.00 86.81 200 PHE A CA 1
ATOM 1545 C C . PHE A 1 200 ? 3.454 -9.488 -13.833 1.00 86.81 20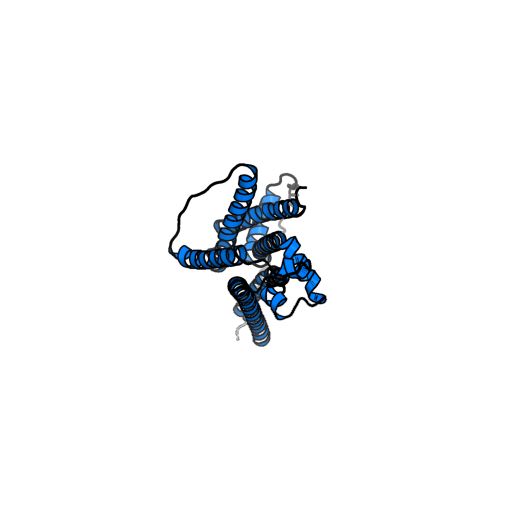0 PHE A C 1
ATOM 1547 O O . PHE A 1 200 ? 3.368 -8.334 -13.415 1.00 86.81 200 PHE A O 1
ATOM 1554 N N . CYS A 1 201 ? 4.408 -9.878 -14.676 1.00 86.62 201 CYS A N 1
ATOM 1555 C CA . CYS A 1 201 ? 5.472 -8.994 -15.129 1.00 86.62 201 CYS A CA 1
ATOM 1556 C C . CYS A 1 201 ? 4.972 -7.992 -16.170 1.00 86.62 201 CYS A C 1
ATOM 1558 O O . CYS A 1 201 ? 5.345 -6.824 -16.112 1.00 86.62 201 CYS A O 1
ATOM 1560 N N . GLU A 1 202 ? 4.067 -8.403 -17.059 1.00 88.00 202 GLU A N 1
ATOM 1561 C CA . GLU A 1 202 ? 3.344 -7.491 -17.946 1.00 88.00 202 GLU A CA 1
ATOM 1562 C C . GLU A 1 202 ? 2.514 -6.493 -17.130 1.00 88.00 202 GLU A C 1
ATOM 1564 O O . GLU A 1 202 ? 2.628 -5.288 -17.344 1.00 88.00 202 GLU A O 1
ATOM 1569 N N . LEU A 1 203 ? 1.762 -6.962 -16.126 1.00 86.38 203 LEU A N 1
ATOM 1570 C CA . LEU A 1 203 ? 0.998 -6.080 -15.241 1.00 86.38 203 LEU A CA 1
ATOM 1571 C C . LEU A 1 203 ? 1.901 -5.052 -14.540 1.00 86.38 203 LEU A C 1
ATOM 1573 O O . LEU A 1 203 ? 1.550 -3.876 -14.496 1.00 86.38 203 LEU A O 1
ATOM 1577 N N . LYS A 1 204 ? 3.072 -5.470 -14.037 1.00 86.06 204 LYS A N 1
ATOM 1578 C CA . LYS A 1 204 ? 4.073 -4.559 -13.460 1.00 86.06 204 LYS A CA 1
ATOM 1579 C C . LYS A 1 204 ? 4.535 -3.537 -14.499 1.00 86.06 204 LYS A C 1
ATOM 1581 O O . LYS A 1 204 ? 4.434 -2.346 -14.257 1.00 86.06 204 LYS A O 1
ATOM 1586 N N . ILE A 1 205 ? 5.007 -3.976 -15.665 1.00 83.94 205 ILE A N 1
ATOM 1587 C CA . ILE A 1 205 ? 5.608 -3.082 -16.670 1.00 83.94 205 ILE A CA 1
ATOM 1588 C C . ILE A 1 205 ? 4.609 -2.054 -17.201 1.00 83.94 205 ILE A C 1
ATOM 1590 O O . ILE A 1 205 ? 4.977 -0.896 -17.395 1.00 83.94 205 ILE A O 1
ATOM 1594 N N . TYR A 1 206 ? 3.369 -2.473 -17.458 1.00 85.88 206 TYR A N 1
ATOM 1595 C CA . TYR A 1 206 ? 2.345 -1.598 -18.024 1.00 85.88 206 TYR A CA 1
ATOM 1596 C C . TYR A 1 206 ? 1.610 -0.776 -16.963 1.00 85.88 206 TYR A C 1
ATOM 1598 O O . TYR A 1 206 ? 1.079 0.278 -17.278 1.00 85.88 206 TYR A O 1
ATOM 1606 N N . HIS A 1 207 ? 1.554 -1.217 -15.706 1.00 85.44 207 HIS A N 1
ATOM 1607 C CA . HIS A 1 207 ? 0.728 -0.558 -14.692 1.00 85.44 207 HIS A CA 1
ATOM 1608 C C . HIS A 1 207 ? 1.459 -0.258 -13.381 1.00 85.44 207 HIS A C 1
ATOM 1610 O O . HIS A 1 207 ? 0.792 -0.086 -12.364 1.00 85.44 207 HIS A O 1
ATOM 1616 N N . ASP A 1 208 ? 2.788 -0.129 -13.388 1.00 82.56 208 ASP A N 1
ATOM 1617 C CA . ASP A 1 208 ? 3.591 0.120 -12.178 1.00 82.56 208 ASP A CA 1
ATOM 1618 C C . ASP A 1 208 ? 3.077 1.320 -11.362 1.00 82.56 208 ASP A C 1
ATOM 1620 O O . ASP A 1 208 ? 2.739 1.185 -10.184 1.00 82.56 208 ASP A O 1
ATOM 1624 N N . ASP A 1 209 ? 2.883 2.473 -12.012 1.00 77.12 209 ASP A N 1
ATOM 1625 C CA . ASP A 1 209 ? 2.375 3.687 -11.358 1.00 77.12 209 ASP A CA 1
ATOM 1626 C C . ASP A 1 209 ? 0.970 3.480 -10.771 1.00 77.12 209 ASP A C 1
ATOM 1628 O O . ASP A 1 209 ? 0.659 3.935 -9.666 1.00 77.12 209 ASP A O 1
ATOM 1632 N N . SER A 1 210 ? 0.109 2.760 -11.493 1.00 82.19 210 SER A N 1
ATOM 1633 C CA . SER A 1 210 ? -1.257 2.466 -11.048 1.00 82.19 210 SER A CA 1
ATOM 1634 C C . SER A 1 210 ? -1.271 1.479 -9.879 1.00 82.19 210 SER A C 1
ATOM 1636 O O . SER A 1 210 ? -2.045 1.664 -8.940 1.00 82.19 210 SER A O 1
ATOM 1638 N N . LEU A 1 211 ? -0.400 0.466 -9.891 1.00 84.00 211 LEU A N 1
ATOM 1639 C CA . LEU A 1 211 ? -0.223 -0.494 -8.801 1.00 84.00 211 LEU A CA 1
ATOM 1640 C C . LEU A 1 211 ? 0.311 0.195 -7.545 1.00 84.00 211 LEU A C 1
ATOM 1642 O O . LEU A 1 211 ? -0.200 -0.046 -6.448 1.00 84.00 211 LEU A O 1
ATOM 1646 N N . LEU A 1 212 ? 1.273 1.109 -7.697 1.00 82.75 212 LEU A N 1
ATOM 1647 C CA . LEU A 1 212 ? 1.792 1.915 -6.597 1.00 82.75 212 LEU A CA 1
ATOM 1648 C C . LEU A 1 212 ? 0.697 2.804 -5.990 1.00 82.75 212 LEU A C 1
ATOM 1650 O O . LEU A 1 212 ? 0.496 2.793 -4.773 1.00 82.75 212 LEU A O 1
ATOM 1654 N N . GLN A 1 213 ? -0.057 3.531 -6.819 1.00 78.69 213 GLN A N 1
ATOM 1655 C CA . GLN A 1 213 ? -1.163 4.378 -6.357 1.00 78.69 213 GLN A CA 1
ATOM 1656 C C . GLN A 1 213 ? -2.278 3.562 -5.694 1.00 78.69 213 GLN A C 1
ATOM 1658 O O . GLN A 1 213 ? -2.763 3.935 -4.622 1.00 78.69 213 GLN A O 1
ATOM 1663 N N . ALA A 1 214 ? -2.649 2.419 -6.277 1.00 83.44 214 ALA A N 1
ATOM 1664 C CA . ALA A 1 214 ? -3.623 1.499 -5.701 1.00 83.44 214 ALA A CA 1
ATOM 1665 C C . ALA A 1 214 ? -3.148 0.969 -4.345 1.00 83.44 214 ALA A C 1
ATOM 1667 O O . ALA A 1 214 ? -3.919 0.950 -3.387 1.00 83.44 214 ALA A O 1
ATOM 1668 N N . ARG A 1 215 ? -1.867 0.605 -4.218 1.00 87.75 215 ARG A N 1
ATOM 1669 C CA . ARG A 1 215 ? -1.274 0.179 -2.949 1.00 87.75 215 ARG A CA 1
ATOM 1670 C C . ARG A 1 215 ? -1.341 1.283 -1.902 1.00 87.75 215 ARG A C 1
ATOM 1672 O O . ARG A 1 215 ? -1.753 1.001 -0.777 1.00 87.75 215 ARG A O 1
ATOM 1679 N N . LEU A 1 216 ? -0.973 2.519 -2.241 1.00 81.69 216 LEU A N 1
ATOM 1680 C CA . LEU A 1 216 ? -1.062 3.654 -1.317 1.00 81.69 216 LEU A CA 1
ATOM 1681 C C . LEU A 1 216 ? -2.507 3.893 -0.870 1.00 81.69 216 LEU A C 1
ATOM 1683 O O . LEU A 1 216 ? -2.759 4.028 0.325 1.00 81.69 216 LEU A O 1
ATOM 1687 N N . PHE A 1 217 ? -3.455 3.875 -1.808 1.00 84.81 217 PHE A N 1
ATOM 1688 C CA . PHE A 1 217 ? -4.881 4.021 -1.523 1.00 84.81 217 PHE A CA 1
ATOM 1689 C C . PHE A 1 217 ? -5.406 2.904 -0.616 1.00 84.81 217 PHE A C 1
ATOM 1691 O O . PHE A 1 217 ? -6.072 3.168 0.381 1.00 84.81 217 PHE A O 1
ATOM 1698 N N . VAL A 1 218 ? -5.091 1.645 -0.924 1.00 89.12 218 VAL A N 1
ATOM 1699 C CA . VAL A 1 218 ? -5.513 0.501 -0.110 1.00 89.12 218 VAL A CA 1
ATOM 1700 C C . VAL A 1 218 ? -4.896 0.585 1.281 1.00 89.12 218 VAL A C 1
ATOM 1702 O O . VAL A 1 218 ? -5.590 0.342 2.260 1.00 89.12 218 VAL A O 1
ATOM 1705 N N . THR A 1 219 ? -3.631 0.991 1.388 1.00 85.56 219 THR A N 1
ATOM 1706 C CA . THR A 1 219 ? -2.934 1.166 2.670 1.00 85.56 219 THR A CA 1
ATOM 1707 C C . THR A 1 219 ? -3.607 2.219 3.544 1.00 85.56 219 THR A C 1
ATOM 1709 O O . THR A 1 219 ? -3.817 1.995 4.732 1.00 85.56 219 THR A O 1
ATOM 1712 N N . THR A 1 220 ? -3.987 3.362 2.980 1.00 85.06 220 THR A N 1
ATOM 1713 C CA . THR A 1 220 ? -4.645 4.432 3.741 1.00 85.06 220 THR A CA 1
ATOM 1714 C C . THR A 1 220 ? -6.090 4.056 4.060 1.00 85.06 220 THR A C 1
ATOM 1716 O O . THR A 1 220 ? -6.534 4.186 5.201 1.00 85.06 220 THR A O 1
ATOM 1719 N N . PHE A 1 221 ? -6.817 3.478 3.105 1.00 88.19 221 PHE A N 1
ATOM 1720 C CA . PHE A 1 221 ? -8.185 3.009 3.307 1.00 88.19 221 PHE A CA 1
ATOM 1721 C C . PHE A 1 221 ? -8.284 1.903 4.370 1.00 88.19 221 PHE A C 1
ATOM 1723 O O . PHE A 1 221 ? -9.198 1.923 5.201 1.00 88.19 221 PHE A O 1
ATOM 1730 N N . THR A 1 222 ? -7.336 0.961 4.422 1.00 90.44 222 THR A N 1
ATOM 1731 C CA . THR A 1 222 ? -7.349 -0.103 5.435 1.00 90.44 222 THR A CA 1
ATOM 1732 C C . THR A 1 222 ? -7.167 0.439 6.848 1.00 90.44 222 THR A C 1
ATOM 1734 O O . THR A 1 222 ? -7.707 -0.167 7.767 1.00 90.44 222 THR A O 1
ATOM 1737 N N . VAL A 1 223 ? -6.532 1.601 7.061 1.00 88.06 223 VAL A N 1
ATOM 1738 C CA . VAL A 1 223 ? -6.497 2.263 8.385 1.00 88.06 223 VAL A CA 1
ATOM 1739 C C . VAL A 1 223 ? -7.918 2.544 8.885 1.00 88.06 223 VAL A C 1
ATOM 1741 O O . VAL A 1 223 ? -8.240 2.253 10.040 1.00 88.06 223 VAL A O 1
ATOM 1744 N N . LEU A 1 224 ? -8.793 3.058 8.011 1.00 88.94 224 LEU A N 1
ATOM 1745 C CA . LEU A 1 224 ? -10.181 3.382 8.357 1.00 88.94 224 LEU A CA 1
ATOM 1746 C C . LEU A 1 224 ? -11.001 2.138 8.705 1.00 88.94 224 LEU A C 1
ATOM 1748 O O . LEU A 1 224 ? -11.889 2.209 9.555 1.00 88.94 224 LEU A O 1
ATOM 1752 N N . VAL A 1 225 ? -10.715 1.005 8.058 1.00 91.25 225 VAL A N 1
ATOM 1753 C CA . VAL A 1 225 ? -11.489 -0.238 8.196 1.00 91.25 225 VAL A CA 1
ATOM 1754 C C . VAL A 1 225 ? -10.942 -1.151 9.295 1.00 91.25 225 VAL A C 1
ATOM 1756 O O . VAL A 1 225 ? -11.713 -1.742 10.056 1.00 91.25 225 VAL A O 1
ATOM 1759 N N . ALA A 1 226 ? -9.624 -1.284 9.404 1.00 90.12 226 ALA A N 1
ATOM 1760 C CA . ALA A 1 226 ? -8.980 -2.217 10.318 1.00 90.12 226 ALA A CA 1
ATOM 1761 C C . ALA A 1 226 ? -9.028 -1.712 11.764 1.00 90.12 226 ALA A C 1
ATOM 1763 O O . ALA A 1 226 ? -9.359 -2.465 12.687 1.00 90.12 226 ALA A O 1
ATOM 1764 N N . PHE A 1 227 ? -8.765 -0.422 11.984 1.00 89.00 227 PHE A N 1
ATOM 1765 C CA . PHE A 1 227 ? -8.624 0.112 13.331 1.00 89.00 227 PHE A CA 1
ATOM 1766 C C . PHE A 1 227 ? -9.961 0.517 13.951 1.00 89.00 227 PHE A C 1
ATOM 1768 O O . PHE A 1 227 ? -10.762 1.270 13.396 1.00 89.00 227 PHE A O 1
ATOM 1775 N N . ILE A 1 228 ? -10.221 -0.000 15.155 1.00 90.31 228 ILE A N 1
ATOM 1776 C CA . ILE A 1 228 ? -11.508 0.182 15.834 1.00 90.31 228 ILE A CA 1
ATOM 1777 C C . ILE A 1 228 ? -11.793 1.643 16.194 1.00 90.31 228 ILE A C 1
ATOM 1779 O O . ILE A 1 228 ? -12.939 2.075 16.079 1.00 90.31 228 ILE A O 1
ATOM 1783 N N . ASP A 1 229 ? -10.769 2.401 16.582 1.00 89.50 229 ASP A N 1
ATOM 1784 C CA . ASP A 1 229 ? -10.921 3.800 16.982 1.00 89.50 229 ASP A CA 1
ATOM 1785 C C . ASP A 1 229 ? -11.284 4.680 15.782 1.00 89.50 229 ASP A C 1
ATOM 1787 O O . ASP A 1 229 ? -12.221 5.474 15.862 1.00 89.50 229 ASP A O 1
ATOM 1791 N N . TYR A 1 230 ? -10.645 4.441 14.633 1.00 90.25 230 TYR A N 1
ATOM 1792 C CA . TYR A 1 230 ? -10.962 5.112 13.371 1.00 90.25 230 TYR A CA 1
ATOM 1793 C C . TYR A 1 230 ? -12.365 4.765 12.874 1.00 90.25 230 TYR A C 1
ATOM 1795 O O . TYR A 1 230 ? -13.133 5.666 12.543 1.00 90.25 230 TYR A O 1
ATOM 1803 N N . ARG A 1 231 ? -12.769 3.488 12.923 1.00 93.56 231 ARG A N 1
ATOM 1804 C CA . ARG A 1 231 ? -14.147 3.085 12.588 1.00 93.56 231 ARG A CA 1
ATOM 1805 C C . ARG A 1 231 ? -15.191 3.762 13.467 1.00 93.56 231 ARG A C 1
ATOM 1807 O O . ARG A 1 231 ? -16.247 4.153 12.975 1.00 93.56 231 ARG A O 1
ATOM 1814 N N . ARG A 1 232 ? -14.938 3.857 14.776 1.00 93.19 232 ARG A N 1
ATOM 1815 C CA . ARG A 1 232 ? -15.856 4.510 15.723 1.00 93.19 232 ARG A CA 1
ATOM 1816 C C . ARG A 1 232 ? -15.966 6.002 15.434 1.00 93.19 232 ARG A C 1
ATOM 1818 O O . ARG A 1 232 ? -17.085 6.503 15.364 1.00 93.19 232 ARG A O 1
ATOM 1825 N N . ALA A 1 233 ? -14.838 6.674 15.212 1.00 92.31 233 ALA A N 1
ATOM 1826 C CA . ALA A 1 233 ? -14.812 8.083 14.840 1.00 92.31 233 ALA A CA 1
ATOM 1827 C C . ALA A 1 233 ? -15.557 8.333 13.519 1.00 92.31 233 ALA A C 1
ATOM 1829 O O . ALA A 1 233 ? -16.437 9.189 13.469 1.00 92.31 233 ALA A O 1
ATOM 1830 N N . LEU A 1 234 ? -15.298 7.521 12.489 1.00 92.31 234 LEU A N 1
ATOM 1831 C CA . LEU A 1 234 ? -15.971 7.621 11.194 1.00 92.31 234 LEU A CA 1
ATOM 1832 C C . LEU A 1 234 ? -17.486 7.403 11.320 1.00 92.31 234 LEU A C 1
ATOM 1834 O O . LEU A 1 234 ? -18.267 8.208 10.821 1.00 92.31 234 LEU A O 1
ATOM 1838 N N . LYS A 1 235 ? -17.923 6.362 12.045 1.00 93.31 235 LYS A N 1
ATOM 1839 C CA . LYS A 1 235 ? -19.354 6.119 12.309 1.00 93.31 235 LYS A CA 1
ATOM 1840 C C . LYS A 1 235 ? -20.010 7.288 13.040 1.00 93.31 235 LYS A C 1
ATOM 1842 O O . LYS A 1 235 ? -21.147 7.630 12.725 1.00 93.31 235 LYS A O 1
ATOM 1847 N N . GLN A 1 236 ? -19.317 7.894 14.004 1.00 92.75 236 GLN A N 1
ATOM 1848 C CA . GLN A 1 236 ? -19.828 9.057 14.724 1.00 92.75 236 GLN A CA 1
ATOM 1849 C C . GLN A 1 236 ? -19.953 10.275 13.800 1.00 92.75 236 GLN A C 1
ATOM 1851 O O . GLN A 1 236 ? -20.983 10.942 13.828 1.00 92.75 236 GLN A O 1
ATOM 1856 N N . MET A 1 237 ? -18.956 10.535 12.948 1.00 90.69 237 MET A N 1
ATOM 1857 C CA . MET A 1 237 ? -19.010 11.614 11.956 1.00 90.69 237 MET A CA 1
ATOM 1858 C C . MET A 1 237 ? -20.160 11.422 10.968 1.00 90.69 237 MET A C 1
ATOM 1860 O O . MET A 1 237 ? -20.938 12.347 10.761 1.00 90.69 237 MET A O 1
ATOM 1864 N N . VAL A 1 238 ? -20.315 10.218 10.410 1.00 92.88 238 VAL A N 1
ATOM 1865 C CA . VAL A 1 238 ? -21.407 9.894 9.481 1.00 92.88 238 VAL A CA 1
ATOM 1866 C C . VAL A 1 238 ? -22.764 10.054 10.164 1.00 92.88 238 VAL A C 1
ATOM 1868 O O . VAL A 1 238 ? -23.663 10.668 9.601 1.00 92.88 238 VAL A O 1
ATOM 1871 N N . ARG A 1 239 ? -22.913 9.577 11.407 1.00 92.75 239 ARG A N 1
ATOM 1872 C CA . ARG A 1 239 ? -24.147 9.760 12.185 1.00 92.75 239 ARG A CA 1
ATOM 1873 C C . ARG A 1 239 ? -24.467 11.240 12.400 1.00 92.75 239 ARG A C 1
ATOM 1875 O O . ARG A 1 239 ? -25.612 11.635 12.211 1.00 92.75 239 ARG A O 1
ATOM 1882 N N . ASN A 1 240 ? -23.470 12.043 12.768 1.00 89.44 240 ASN A N 1
ATOM 1883 C CA . ASN A 1 240 ? -23.642 13.479 12.966 1.00 89.44 240 ASN A CA 1
ATOM 1884 C C . ASN A 1 240 ? -24.020 14.176 11.646 1.00 89.44 240 ASN A C 1
ATOM 1886 O O . ASN A 1 240 ? -24.959 14.966 11.623 1.00 89.44 240 ASN A O 1
ATOM 1890 N N . ALA A 1 241 ? -23.362 13.831 10.536 1.00 90.06 241 ALA A N 1
ATOM 1891 C CA . ALA A 1 241 ? -23.667 14.378 9.214 1.00 90.06 241 ALA A CA 1
ATOM 1892 C C . ALA A 1 241 ? -25.096 14.032 8.761 1.00 90.06 241 ALA A C 1
ATOM 1894 O O . ALA A 1 241 ? -25.829 14.912 8.316 1.00 90.06 241 ALA A O 1
ATOM 1895 N N . ILE A 1 242 ? -25.527 12.778 8.957 1.00 90.88 242 ILE A N 1
ATOM 1896 C CA . ILE A 1 242 ? -26.902 12.337 8.675 1.00 90.88 242 ILE A CA 1
ATOM 1897 C C . ILE A 1 242 ? -27.908 13.076 9.563 1.00 90.88 242 ILE A C 1
ATOM 1899 O O . ILE A 1 242 ? -28.963 13.474 9.084 1.00 90.88 242 ILE A O 1
ATOM 1903 N N . SER A 1 243 ? -27.588 13.318 10.838 1.00 88.56 243 SER A N 1
ATOM 1904 C CA . SER A 1 243 ? -28.487 14.054 11.737 1.00 88.56 243 SER A CA 1
ATOM 1905 C C . SER A 1 243 ? -28.646 15.538 11.385 1.00 88.56 243 SER A C 1
ATOM 1907 O O . SER A 1 243 ? -29.662 16.137 11.732 1.00 88.56 243 SER A O 1
ATOM 1909 N N . CYS A 1 244 ? -27.670 16.121 10.682 1.00 83.69 244 CYS A N 1
ATOM 1910 C CA . CYS A 1 244 ? -27.738 17.492 10.180 1.00 83.69 244 CYS A CA 1
ATOM 1911 C C . CYS A 1 244 ? -28.503 17.610 8.854 1.00 83.69 244 CYS A C 1
ATOM 1913 O O . CYS A 1 244 ? -28.861 18.723 8.474 1.00 83.69 244 CYS A O 1
ATOM 1915 N N . LEU A 1 245 ? -28.767 16.501 8.150 1.00 85.06 245 LEU A N 1
ATOM 1916 C CA . LEU A 1 245 ? -29.568 16.520 6.929 1.00 85.06 245 LEU A CA 1
ATOM 1917 C C . LEU A 1 245 ? -31.046 16.763 7.297 1.00 85.06 245 LEU A C 1
ATOM 1919 O O . LEU A 1 245 ? -31.667 15.918 7.950 1.00 85.06 245 LEU A O 1
ATOM 1923 N N . PRO A 1 246 ? -31.648 17.889 6.866 1.00 72.56 246 PRO A N 1
ATOM 1924 C CA . PRO A 1 246 ? -33.004 18.281 7.266 1.00 72.56 246 PRO A CA 1
ATOM 1925 C C . PRO A 1 246 ? -34.100 17.307 6.795 1.00 72.56 246 PRO A C 1
ATOM 1927 O O . PRO A 1 246 ? -35.224 17.361 7.286 1.00 72.56 246 PRO A O 1
ATOM 1930 N N . ILE A 1 247 ? -33.770 16.378 5.894 1.00 69.81 247 ILE A N 1
ATOM 1931 C CA . ILE A 1 247 ? -34.698 15.45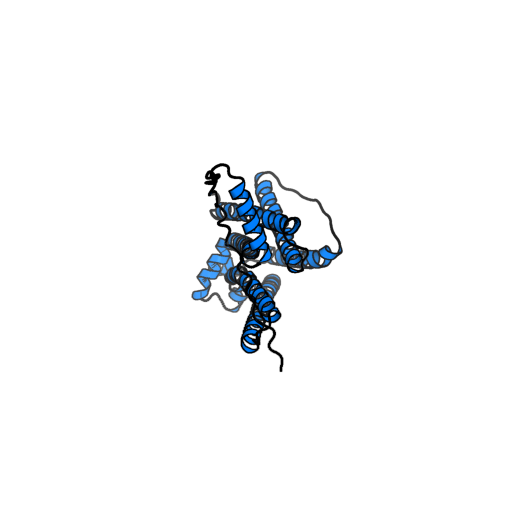4 5.226 1.00 69.81 247 ILE A CA 1
ATOM 1932 C C . ILE A 1 247 ? -35.168 14.304 6.147 1.00 69.81 247 ILE A C 1
ATOM 1934 O O . ILE A 1 247 ? -36.180 13.670 5.864 1.00 69.81 247 ILE A O 1
ATOM 1938 N N . MET A 1 248 ? -34.505 14.050 7.286 1.00 54.72 248 MET A N 1
ATOM 1939 C CA . MET A 1 248 ? -34.869 12.957 8.212 1.00 54.72 248 MET A CA 1
ATOM 1940 C C . MET A 1 248 ? -35.320 13.402 9.611 1.00 54.72 248 MET A C 1
ATOM 1942 O O . MET A 1 248 ? -35.317 12.601 10.549 1.00 54.72 248 MET A O 1
ATOM 1946 N N . ARG A 1 249 ? -35.807 14.637 9.782 1.00 58.91 249 ARG A N 1
ATOM 1947 C CA . ARG A 1 249 ? -36.685 14.934 10.928 1.00 58.91 249 ARG A CA 1
ATOM 1948 C C . ARG A 1 249 ? -38.076 14.364 10.648 1.00 58.91 249 ARG A C 1
ATOM 1950 O O . ARG A 1 249 ? -39.021 15.094 10.381 1.00 58.91 249 ARG A O 1
ATOM 1957 N N . GLN A 1 250 ? -38.201 13.038 10.738 1.00 62.91 250 GLN A N 1
ATOM 1958 C CA . GLN A 1 250 ? -39.497 12.432 11.032 1.00 62.91 250 GLN A CA 1
ATOM 1959 C C . GLN A 1 250 ? -40.022 13.129 12.298 1.00 62.91 250 GLN A C 1
ATOM 1961 O O . GLN A 1 250 ? -39.275 13.206 13.285 1.00 62.91 250 GLN A O 1
ATOM 1966 N N . PRO A 1 251 ? -41.238 13.703 12.282 1.00 62.81 251 PRO A N 1
ATOM 1967 C CA . PRO A 1 251 ? -41.799 14.326 13.467 1.00 62.81 251 PRO A CA 1
ATOM 1968 C C . PRO A 1 251 ? -41.783 13.265 14.559 1.00 62.81 251 PRO A C 1
ATOM 1970 O O . PRO A 1 251 ? -42.341 12.181 14.383 1.00 62.81 251 PRO A O 1
ATOM 1973 N N . LYS A 1 252 ? -41.079 13.537 15.665 1.00 63.16 252 LYS A N 1
ATOM 1974 C CA . LYS A 1 252 ? -41.151 12.687 16.852 1.00 63.16 252 LYS A CA 1
ATOM 1975 C C . LYS A 1 252 ? -42.635 12.560 17.178 1.00 63.16 252 LYS A C 1
ATOM 1977 O O . LYS A 1 252 ? -43.225 13.516 17.675 1.00 63.16 252 LYS A O 1
ATOM 1982 N N . LYS A 1 253 ? -43.238 11.402 16.889 1.00 65.00 253 LYS A N 1
ATOM 1983 C CA . LYS A 1 253 ? -44.505 11.024 17.506 1.00 65.00 253 LYS A CA 1
ATOM 1984 C C . LYS A 1 253 ? -44.229 11.097 18.998 1.00 65.00 253 LYS A C 1
ATOM 1986 O O . LYS A 1 253 ? -43.430 10.320 19.519 1.00 65.00 253 LYS A O 1
ATOM 1991 N N . ILE A 1 254 ? -44.805 12.104 19.643 1.00 67.69 254 ILE A N 1
ATOM 1992 C CA . ILE A 1 254 ? -44.826 12.223 21.090 1.00 67.69 254 ILE A CA 1
ATOM 1993 C C . ILE A 1 254 ? -45.664 11.034 21.545 1.00 67.69 254 ILE A C 1
ATOM 1995 O O . ILE A 1 254 ? -46.889 11.078 21.548 1.00 67.69 254 ILE A O 1
ATOM 1999 N N . ILE A 1 255 ? -44.998 9.914 21.809 1.00 69.00 255 ILE A N 1
ATOM 2000 C CA . ILE A 1 255 ? -45.598 8.818 22.547 1.00 69.00 255 ILE A CA 1
ATOM 2001 C C . ILE A 1 255 ? -45.609 9.327 23.978 1.00 69.00 255 ILE A C 1
ATOM 2003 O O . ILE A 1 255 ? -44.595 9.291 24.675 1.00 69.00 255 ILE A O 1
ATOM 2007 N N . THR A 1 256 ? -46.738 9.904 24.369 1.00 66.94 256 THR A N 1
ATOM 2008 C CA . THR A 1 256 ? -47.047 10.207 25.758 1.00 66.94 256 THR A CA 1
ATOM 2009 C C . THR A 1 256 ? -47.049 8.871 26.490 1.00 66.94 256 THR A C 1
ATOM 2011 O O . THR A 1 256 ? -48.025 8.129 26.447 1.00 66.94 256 THR A O 1
ATOM 2014 N N . VAL A 1 257 ? -45.915 8.509 27.090 1.00 60.19 257 VAL A N 1
ATOM 2015 C CA . VAL A 1 257 ? -45.847 7.376 28.010 1.00 60.19 257 VAL A CA 1
ATOM 2016 C C . VAL A 1 257 ? -46.552 7.842 29.273 1.00 60.19 257 VAL A C 1
ATOM 2018 O O . VAL A 1 257 ? -45.958 8.496 30.129 1.00 60.19 257 VAL A O 1
ATOM 2021 N N . THR A 1 258 ? -47.849 7.563 29.359 1.00 66.00 258 THR A N 1
ATOM 2022 C CA . THR A 1 258 ? -48.584 7.606 30.617 1.00 66.00 258 THR A CA 1
ATOM 2023 C C . THR A 1 258 ? -47.887 6.635 31.558 1.00 66.00 258 THR A C 1
ATOM 2025 O O . THR A 1 258 ? -47.936 5.418 31.393 1.00 66.00 258 THR A O 1
ATOM 2028 N N . ARG A 1 259 ? -47.148 7.203 32.510 1.00 57.78 259 ARG A N 1
ATOM 2029 C CA . ARG A 1 259 ? -46.514 6.489 33.609 1.00 57.78 259 ARG A CA 1
ATOM 2030 C C . ARG A 1 259 ? -47.631 5.816 34.408 1.00 57.78 259 ARG A C 1
ATOM 2032 O O . ARG A 1 259 ? -48.292 6.476 35.197 1.00 57.78 259 ARG A O 1
ATOM 2039 N N . MET A 1 260 ? -47.871 4.527 34.169 1.00 59.25 260 MET A N 1
ATOM 2040 C CA . MET A 1 260 ? -48.633 3.706 35.106 1.00 59.25 260 MET A CA 1
ATOM 2041 C C . MET A 1 260 ? -47.807 3.632 36.388 1.00 59.25 260 MET A C 1
ATOM 2043 O O . MET A 1 260 ? -46.721 3.052 36.409 1.00 59.25 260 MET A O 1
ATOM 2047 N N . GLU A 1 261 ? -48.299 4.286 37.434 1.00 60.62 261 GLU A N 1
ATOM 2048 C CA . GLU A 1 261 ? -47.831 4.098 38.799 1.00 60.62 261 GLU A CA 1
ATOM 2049 C C . GLU A 1 261 ? -48.088 2.642 39.191 1.00 60.62 261 GLU A C 1
ATOM 2051 O O . GLU A 1 261 ? -49.179 2.263 39.609 1.00 60.62 261 GLU A O 1
ATOM 2056 N N . THR A 1 262 ? -47.077 1.793 39.027 1.00 59.00 262 THR A N 1
ATOM 2057 C CA . THR A 1 262 ? -47.039 0.510 39.721 1.00 59.00 262 THR A CA 1
ATOM 2058 C C . THR A 1 262 ? -46.842 0.803 41.198 1.00 59.00 262 THR A C 1
ATOM 2060 O O . THR A 1 262 ? -45.753 1.172 41.641 1.00 59.00 262 THR A O 1
ATOM 2063 N N . THR A 1 263 ? -47.940 0.670 41.929 1.00 59.78 263 THR A N 1
ATOM 2064 C CA . THR A 1 263 ? -48.037 0.655 43.381 1.00 59.78 263 THR A CA 1
ATOM 2065 C C . THR A 1 263 ? -46.972 -0.281 43.948 1.00 59.78 263 THR A C 1
ATOM 2067 O O . THR A 1 263 ? -46.955 -1.483 43.686 1.00 59.78 263 THR A O 1
ATOM 2070 N N . PHE A 1 264 ? -46.041 0.297 44.698 1.00 60.50 264 PHE A N 1
ATOM 2071 C CA . PHE A 1 264 ? -44.985 -0.421 45.393 1.00 60.50 264 PHE A CA 1
ATOM 2072 C C . PHE A 1 264 ? -45.614 -1.100 46.615 1.00 60.50 264 PHE A C 1
ATOM 2074 O O . PHE A 1 264 ? -45.940 -0.429 47.590 1.00 60.50 264 PHE A O 1
ATOM 2081 N N . ILE A 1 265 ? -45.837 -2.415 46.553 1.00 63.50 265 ILE A N 1
ATOM 2082 C CA . ILE A 1 265 ? -46.211 -3.211 47.728 1.00 63.50 265 ILE A CA 1
ATOM 2083 C C . ILE A 1 265 ? -44.905 -3.571 48.454 1.00 63.50 265 ILE A C 1
ATOM 2085 O O . ILE A 1 265 ? -44.110 -4.339 47.905 1.00 63.50 265 ILE A O 1
ATOM 2089 N N . PRO A 1 266 ? -44.630 -3.030 49.655 1.00 61.25 266 PRO A N 1
ATOM 2090 C CA . PRO A 1 266 ? -43.462 -3.428 50.424 1.00 61.25 266 PRO A CA 1
ATOM 2091 C C . PRO A 1 266 ? -43.640 -4.874 50.898 1.00 61.25 266 PRO A C 1
ATOM 2093 O O . PRO A 1 266 ? -44.560 -5.194 51.651 1.00 61.25 266 PRO A O 1
ATOM 2096 N N . LYS A 1 267 ? -42.745 -5.762 50.455 1.00 62.34 267 LYS A N 1
ATOM 2097 C CA . LYS A 1 267 ? -42.663 -7.136 50.951 1.00 62.34 267 LYS A CA 1
ATOM 2098 C C . LYS A 1 267 ? -42.063 -7.100 52.361 1.00 62.34 267 LYS A C 1
ATOM 2100 O O . LYS A 1 267 ? -40.851 -7.009 52.531 1.00 62.34 267 LYS A O 1
ATOM 2105 N N . MET A 1 268 ? -42.933 -7.113 53.366 1.00 62.00 268 MET A N 1
ATOM 2106 C CA . MET A 1 268 ? -42.588 -7.422 54.750 1.00 62.00 268 MET A CA 1
ATOM 2107 C C . MET A 1 268 ? -42.355 -8.935 54.844 1.00 62.00 268 MET A C 1
ATOM 2109 O O . MET A 1 268 ? -43.310 -9.704 54.809 1.00 62.00 268 MET A O 1
ATOM 2113 N N . GLU A 1 269 ? -41.103 -9.375 54.963 1.00 61.84 269 GLU A N 1
ATOM 2114 C CA . GLU A 1 269 ? -40.789 -10.742 55.396 1.00 61.84 269 GLU A CA 1
ATOM 2115 C C . GLU A 1 269 ? -39.885 -10.695 56.628 1.00 61.84 269 GLU A C 1
ATOM 2117 O O . GLU A 1 269 ? -38.677 -10.482 56.571 1.00 61.84 269 GLU A O 1
ATOM 2122 N N . ALA A 1 270 ? -40.595 -10.784 57.752 1.00 62.41 270 ALA A N 1
ATOM 2123 C CA . ALA A 1 270 ? -40.289 -11.443 59.010 1.00 62.41 270 ALA A CA 1
ATOM 2124 C C . ALA A 1 270 ? -38.824 -11.786 59.334 1.00 62.41 270 ALA A C 1
ATOM 2126 O O . ALA A 1 270 ? -38.219 -12.722 58.819 1.00 62.41 270 ALA A O 1
ATOM 2127 N N . ILE A 1 271 ? -38.357 -11.101 60.376 1.00 59.78 271 ILE A N 1
ATOM 2128 C CA . ILE A 1 271 ? -37.353 -11.562 61.332 1.00 59.78 271 ILE A CA 1
ATOM 2129 C C . ILE A 1 271 ? -37.851 -12.877 61.957 1.00 59.78 271 ILE A C 1
ATOM 2131 O O . ILE A 1 271 ? -38.773 -12.860 62.772 1.00 59.78 271 ILE A O 1
ATOM 2135 N N . SER A 1 272 ? -37.230 -14.005 61.609 1.00 64.12 272 SER A N 1
ATOM 2136 C CA . SER A 1 272 ? -37.301 -15.231 62.408 1.00 64.12 272 SER A CA 1
ATOM 2137 C C . SER A 1 272 ? -36.024 -15.341 63.226 1.00 64.12 272 SER A C 1
ATOM 2139 O O . SER A 1 272 ? -34.943 -15.553 62.684 1.00 64.12 272 SER A O 1
ATOM 2141 N N . ARG A 1 273 ? -36.178 -15.184 64.541 1.00 63.94 273 ARG A N 1
ATOM 2142 C CA . ARG A 1 273 ? -35.220 -15.647 65.547 1.00 63.94 273 ARG A CA 1
ATOM 2143 C C . ARG A 1 273 ? -34.970 -17.139 65.326 1.00 63.94 273 ARG A C 1
ATOM 2145 O O . ARG A 1 273 ? -35.953 -17.849 65.147 1.00 63.94 273 ARG A O 1
ATOM 2152 N N . TYR A 1 274 ? -33.715 -17.570 65.353 1.00 58.88 274 TYR A N 1
ATOM 2153 C CA . TYR A 1 274 ? -33.196 -18.720 66.107 1.00 58.88 274 TYR A CA 1
ATOM 2154 C C . TYR A 1 274 ? -31.669 -18.681 66.057 1.00 58.88 274 TYR A C 1
ATOM 2156 O O . TYR A 1 274 ? -31.129 -18.393 64.966 1.00 58.88 274 TYR A O 1
#

Sequence (274 aa):
MLSTEKIICSFILIPNIIINCLIIYISIRHVKRSILQIFALNLCVPTLCYLLYASGALIASLIWPSDDVALGIKNVLFVLLGCHILTITTSLIATLSNRQSKQVISQLLPIAAVNWKDIVEGAFETCSLSLSYFMYFVCISAILAFRKASSNTNHSQKRKVQLIATLAYITPPNILLLPNSICTDLFAACFGTPPVFQQFCELKIYHDDSLLQARLFVTTFTVLVAFIDYRRALKQMVRNAISCLPIMRQPKKIITVTRMETTFIPKMEAISRY

Secondary structure (DSSP, 8-state):
---HHHHHHHHHHHHHHHHHHHHHHHHHHTS-S-HHHHHHHHHHHHHHHHHHHHHHHHHHHTT----------HHHHHHHHHHHHHHHHHHHHHHTS--HHHHHHTT-SSPPPPPHHHHHHHHHHHHHHHHHHHHHHHHHHHHHHHHHT--S-HHHHHHHHHHHHHHHHHHHHHHTTHHHHHS-HHHHHHH---HHHHHHHHHHHHHHHHHHHHHHHHHHHHHHHH-HHHHHHHHHHHHHHHHH-GGG--------------------------

Radius of gyration: 27.39 Å; chains: 1; bounding box: 74×47×95 Å

pLDDT: mean 76.66, std 12.99, range [32.16, 95.69]